Protein AF-A9NK38-F1 (afdb_monomer)

Organism: Picea sitchensis (NCBI:txid3332)

Radius of gyration: 22.87 Å; Cα contacts (8 Å, |Δi|>4): 123; chains: 1; bounding box: 77×60×49 Å

Mean predicted aligned error: 13.92 Å

InterPro domains:
  IPR036638 Helix-loop-helix DNA-binding domain superfamily [SSF47459] (162-203)
  IPR044549 Transcription factor IBH1-like, bHLH domain [cd11444] (150-205)
  IPR044660 Transcription factor IBH1-like [PTHR33124] (7-205)
  IPR059002 IBH1-like, N-terminal domain [PF26576] (9-74)

Solvent-accessible surface area (backbone atoms only — not comparable to full-atom values): 12809 Å² total; per-residue (Å²): 134,63,69,68,57,58,56,48,51,56,50,38,52,54,42,50,57,44,33,52,57,26,52,52,49,52,54,52,52,30,61,74,64,72,46,85,69,52,67,70,57,48,54,51,53,50,50,50,32,50,54,48,33,50,24,73,68,44,82,73,38,66,40,20,49,32,47,51,48,51,58,71,72,42,60,80,84,49,42,66,55,51,31,61,62,65,30,65,66,58,43,50,50,56,54,47,53,51,51,52,52,50,54,52,52,53,61,53,53,76,72,70,79,83,72,96,73,88,73,86,83,85,64,82,78,68,74,79,78,73,80,85,88,53,87,63,52,77,68,53,70,81,77,74,79,93,72,86,92,72,88,79,75,83,77,84,64,90,70,88,82,49,71,70,53,55,54,49,21,74,70,36,50,62,20,80,82,47,38,71,72,55,39,54,53,50,44,54,54,46,52,56,50,48,53,44,50,51,54,52,52,51,50,55,51,52,56,58,56,61,77,75,110

Structure (mmCIF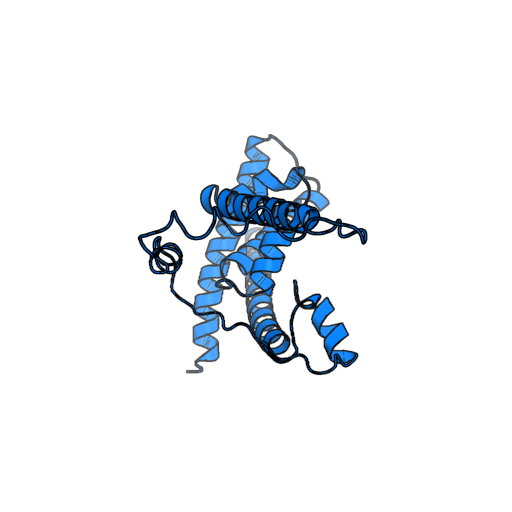, N/CA/C/O backbone):
data_AF-A9NK38-F1
#
_entry.id   AF-A9NK38-F1
#
loop_
_atom_site.group_PDB
_atom_site.id
_atom_site.type_symbol
_atom_site.label_atom_id
_atom_site.label_alt_id
_atom_site.label_comp_id
_atom_site.label_asym_id
_atom_site.label_entity_id
_atom_site.label_seq_id
_atom_site.pdbx_PDB_ins_code
_atom_site.Cartn_x
_atom_site.Cartn_y
_atom_site.Cartn_z
_atom_site.occupancy
_atom_site.B_iso_or_equiv
_atom_site.auth_seq_id
_atom_site.auth_comp_id
_atom_site.auth_asym_id
_atom_site.auth_atom_id
_atom_site.pdbx_PDB_model_num
ATOM 1 N N . MET A 1 1 ? -2.539 -28.942 -10.058 1.00 37.69 1 MET A N 1
ATOM 2 C CA . MET A 1 1 ? -2.594 -27.812 -9.099 1.00 37.69 1 MET A CA 1
ATOM 3 C C . MET A 1 1 ? -1.810 -26.642 -9.677 1.00 37.69 1 MET A C 1
ATOM 5 O O . MET A 1 1 ? -0.614 -26.781 -9.894 1.00 37.69 1 MET A O 1
ATOM 9 N N . ASN A 1 2 ? -2.477 -25.528 -9.994 1.00 36.06 2 ASN A N 1
ATOM 10 C CA . ASN A 1 2 ? -1.842 -24.355 -10.599 1.00 36.06 2 ASN A CA 1
ATOM 11 C C . ASN A 1 2 ? -0.942 -23.640 -9.579 1.00 36.06 2 ASN A C 1
ATOM 13 O O . ASN A 1 2 ? -1.403 -23.166 -8.541 1.00 36.06 2 ASN A O 1
ATOM 17 N N . ILE A 1 3 ? 0.350 -23.520 -9.883 1.00 33.16 3 ILE A N 1
ATOM 18 C CA . ILE A 1 3 ? 1.354 -22.857 -9.029 1.00 33.16 3 ILE A CA 1
ATOM 19 C C . ILE A 1 3 ? 0.978 -21.379 -8.769 1.00 33.16 3 ILE A C 1
ATOM 21 O O . ILE A 1 3 ? 1.273 -20.834 -7.703 1.00 33.16 3 ILE A O 1
ATOM 25 N N . SER A 1 4 ? 0.228 -20.753 -9.685 1.00 46.34 4 SER A N 1
ATOM 26 C CA . SER A 1 4 ? -0.330 -19.403 -9.531 1.00 46.34 4 SER A CA 1
ATOM 27 C C . SER A 1 4 ? -1.385 -19.298 -8.416 1.00 46.34 4 SER A C 1
ATOM 29 O O . SER A 1 4 ? -1.377 -18.322 -7.666 1.00 46.34 4 SER A O 1
ATOM 31 N N . GLU A 1 5 ? -2.241 -20.306 -8.221 1.00 45.62 5 GLU A N 1
ATOM 32 C CA . GLU A 1 5 ? -3.252 -20.309 -7.152 1.00 45.62 5 GLU A CA 1
ATOM 33 C C . GLU A 1 5 ? -2.615 -20.455 -5.766 1.00 45.62 5 GLU A C 1
ATOM 35 O O . GLU A 1 5 ? -2.974 -19.728 -4.836 1.00 45.62 5 GLU A O 1
ATOM 40 N N . CYS A 1 6 ? -1.600 -21.311 -5.624 1.00 39.81 6 CYS A N 1
ATOM 41 C CA . CYS A 1 6 ? -0.916 -21.505 -4.343 1.00 39.81 6 CYS A CA 1
ATOM 42 C C . CYS A 1 6 ? -0.099 -20.270 -3.914 1.00 39.81 6 CYS A C 1
ATOM 44 O O . CYS A 1 6 ? -0.088 -19.906 -2.736 1.00 39.81 6 CYS A O 1
ATOM 46 N N . MET A 1 7 ? 0.544 -19.567 -4.857 1.00 47.94 7 MET A N 1
ATOM 47 C CA . MET A 1 7 ? 1.231 -18.304 -4.549 1.00 47.94 7 MET A CA 1
ATOM 48 C C . MET A 1 7 ? 0.242 -17.193 -4.163 1.00 47.94 7 MET A C 1
ATOM 50 O O . MET A 1 7 ? 0.527 -16.392 -3.268 1.00 47.94 7 MET A O 1
ATOM 54 N N . THR A 1 8 ? -0.952 -17.174 -4.767 1.00 64.75 8 THR A N 1
ATOM 55 C CA . THR A 1 8 ? -1.999 -16.208 -4.396 1.00 64.75 8 THR A CA 1
ATOM 56 C C . THR A 1 8 ? -2.640 -16.498 -3.037 1.00 64.75 8 THR A C 1
ATOM 58 O O . THR A 1 8 ? -2.965 -15.547 -2.325 1.00 64.75 8 THR A O 1
ATOM 61 N N . SER A 1 9 ? -2.782 -17.761 -2.614 1.00 70.25 9 SER A N 1
ATOM 62 C CA . SER A 1 9 ? -3.397 -18.104 -1.320 1.00 70.25 9 SER A CA 1
ATOM 63 C C . SER A 1 9 ? -2.530 -17.670 -0.129 1.00 70.25 9 SER A C 1
ATOM 65 O O . SER A 1 9 ? -3.027 -17.021 0.798 1.00 70.25 9 SER A O 1
ATOM 67 N N . ALA A 1 10 ? -1.218 -17.920 -0.187 1.00 79.50 10 ALA A N 1
ATOM 68 C CA . ALA A 1 10 ? -0.274 -17.485 0.840 1.00 79.50 10 ALA A CA 1
ATOM 69 C C . ALA A 1 10 ? -0.191 -15.951 0.913 1.00 79.50 10 ALA A C 1
ATOM 71 O O . ALA A 1 10 ? -0.269 -15.371 2.002 1.00 79.50 10 ALA A O 1
ATOM 72 N N . PHE A 1 11 ? -0.113 -15.283 -0.245 1.00 83.69 11 PHE A N 1
ATOM 73 C CA . PHE A 1 11 ? -0.114 -13.821 -0.331 1.00 83.69 11 PHE A CA 1
ATOM 74 C C . PHE A 1 11 ? -1.392 -13.219 0.271 1.00 83.69 11 PHE A C 1
ATOM 76 O O . PHE A 1 11 ? -1.315 -12.333 1.126 1.00 83.69 11 PHE A O 1
ATOM 83 N N . ARG A 1 12 ? -2.567 -13.752 -0.093 1.00 87.19 12 ARG A N 1
ATOM 84 C CA . ARG A 1 12 ? -3.866 -13.356 0.476 1.00 87.19 12 ARG A CA 1
ATOM 85 C C . ARG A 1 12 ? -3.916 -13.560 1.986 1.00 87.19 12 ARG A C 1
ATOM 87 O O . ARG A 1 12 ? -4.382 -12.671 2.697 1.00 87.19 12 ARG A O 1
ATOM 94 N N . GLY A 1 13 ? -3.411 -14.681 2.497 1.00 89.88 13 GLY A N 1
ATOM 95 C CA . GLY A 1 13 ? -3.368 -14.954 3.935 1.00 89.88 13 GLY A CA 1
ATOM 96 C C . GLY A 1 13 ? -2.512 -13.939 4.701 1.00 89.88 13 GLY A C 1
ATOM 97 O O . GLY A 1 13 ? -2.936 -13.405 5.731 1.00 89.88 13 GLY A O 1
ATOM 98 N N . ILE A 1 14 ? -1.324 -13.611 4.182 1.00 91.06 14 ILE A N 1
ATOM 99 C CA . ILE A 1 14 ? -0.440 -12.601 4.786 1.00 91.06 14 ILE A CA 1
ATOM 100 C C . ILE A 1 14 ? -1.082 -11.208 4.709 1.00 91.06 14 ILE A C 1
ATOM 102 O O . ILE A 1 14 ? -1.083 -10.483 5.711 1.00 91.06 14 ILE A O 1
ATOM 106 N N . TYR A 1 15 ? -1.655 -10.850 3.555 1.00 92.31 15 TYR A N 1
ATOM 107 C CA . TYR A 1 15 ? -2.359 -9.585 3.358 1.00 92.31 15 TYR A CA 1
ATOM 108 C C . TYR A 1 15 ? -3.519 -9.424 4.344 1.00 92.31 15 TYR A C 1
ATOM 110 O O . TYR A 1 15 ? -3.590 -8.418 5.048 1.00 92.31 15 TYR A O 1
ATOM 118 N N . THR A 1 16 ? -4.368 -10.446 4.470 1.00 93.94 16 THR A N 1
ATOM 119 C CA . THR A 1 16 ? -5.542 -10.445 5.354 1.00 93.94 16 THR A CA 1
ATOM 120 C C . THR A 1 16 ? -5.141 -10.213 6.807 1.00 93.94 16 THR A C 1
ATOM 122 O O . THR A 1 16 ? -5.658 -9.303 7.455 1.00 93.94 16 THR A O 1
ATOM 125 N N . ARG A 1 17 ? -4.152 -10.963 7.319 1.00 94.00 17 ARG A N 1
ATOM 126 C CA . ARG A 1 17 ? -3.657 -10.788 8.697 1.00 94.00 17 ARG A CA 1
ATOM 127 C C . ARG A 1 17 ? -3.130 -9.373 8.943 1.00 94.00 17 ARG A C 1
ATOM 129 O O . ARG A 1 17 ? -3.407 -8.775 9.984 1.00 94.00 17 ARG A O 1
ATOM 136 N N . ARG A 1 18 ? -2.379 -8.820 7.984 1.00 93.81 18 ARG A N 1
ATOM 137 C CA . ARG A 1 18 ? -1.853 -7.447 8.058 1.00 93.81 18 ARG A CA 1
ATOM 138 C C . ARG A 1 18 ? -2.978 -6.411 8.047 1.00 93.81 18 ARG A C 1
ATOM 140 O O . ARG A 1 18 ? -2.970 -5.526 8.904 1.00 93.81 18 ARG A O 1
ATOM 147 N N . LEU A 1 19 ? -3.946 -6.550 7.141 1.00 94.69 19 LEU A N 1
ATOM 148 C CA . LEU A 1 19 ? -5.080 -5.640 7.011 1.00 94.69 19 LEU A CA 1
ATOM 149 C C . LEU A 1 19 ? -5.946 -5.640 8.274 1.00 94.69 19 LEU A C 1
ATOM 151 O O . LEU A 1 19 ? -6.212 -4.573 8.819 1.00 94.69 19 LEU A O 1
ATOM 155 N N . LEU A 1 20 ? -6.309 -6.809 8.805 1.00 94.81 20 LEU A N 1
ATOM 156 C CA . LEU A 1 20 ? -7.080 -6.913 10.050 1.00 94.81 20 LEU A CA 1
ATOM 157 C C . LEU A 1 20 ? -6.348 -6.264 11.232 1.00 94.81 20 LEU A C 1
ATOM 159 O O . LEU A 1 20 ? -6.945 -5.515 12.009 1.00 94.81 20 LEU A O 1
ATOM 163 N N . GLY A 1 21 ? -5.032 -6.476 11.338 1.00 94.50 21 GLY A N 1
ATOM 164 C CA . GLY A 1 21 ? -4.204 -5.799 12.337 1.00 94.50 21 GLY A CA 1
ATOM 165 C C . GLY A 1 21 ? -4.201 -4.273 12.176 1.00 94.50 21 GLY A C 1
ATOM 166 O O . GLY A 1 21 ? -4.242 -3.540 13.168 1.00 94.50 21 GLY A O 1
ATOM 167 N N . ALA A 1 22 ? -4.191 -3.776 10.938 1.00 94.25 22 ALA A N 1
ATOM 168 C CA . ALA A 1 22 ? -4.274 -2.350 10.640 1.00 94.25 22 ALA A CA 1
ATOM 169 C C . ALA A 1 22 ? -5.658 -1.759 10.977 1.00 94.25 22 ALA A C 1
ATOM 171 O O . ALA A 1 22 ? -5.728 -0.710 11.620 1.00 94.25 22 ALA A O 1
ATOM 172 N N . LEU A 1 23 ? -6.745 -2.451 10.625 1.00 93.38 23 LEU A N 1
ATOM 173 C CA . LEU A 1 23 ? -8.121 -2.047 10.936 1.00 93.38 23 LEU A CA 1
ATOM 174 C C . LEU A 1 23 ? -8.371 -2.006 12.450 1.00 93.38 23 LEU A C 1
ATOM 176 O O . LEU A 1 23 ? -8.892 -1.014 12.963 1.00 93.38 23 LEU A O 1
ATOM 180 N N . ARG A 1 24 ? -7.891 -3.008 13.200 1.00 93.06 24 ARG A N 1
ATOM 181 C CA . ARG A 1 24 ? -7.967 -3.017 14.673 1.00 93.06 24 ARG A CA 1
ATOM 182 C C . ARG A 1 24 ? -7.266 -1.804 15.289 1.00 93.06 24 ARG A C 1
ATOM 184 O O . ARG A 1 24 ? -7.763 -1.215 16.248 1.00 93.06 24 ARG A O 1
ATOM 191 N N . ARG A 1 25 ? -6.128 -1.383 14.723 1.00 90.50 25 ARG A N 1
ATOM 192 C CA . ARG A 1 25 ? -5.415 -0.170 15.160 1.00 90.50 25 ARG A CA 1
ATOM 193 C C . ARG A 1 25 ? -6.196 1.105 14.849 1.00 90.50 25 ARG A C 1
ATOM 195 O O . ARG A 1 25 ? -6.161 2.017 15.667 1.00 90.50 25 ARG A O 1
ATOM 202 N N . ILE A 1 26 ? -6.910 1.177 13.723 1.00 88.19 26 ILE A N 1
ATOM 203 C CA . ILE A 1 26 ? -7.796 2.313 13.412 1.00 88.19 26 ILE A CA 1
ATOM 204 C C . ILE A 1 26 ? -8.901 2.428 14.463 1.00 88.19 26 ILE A C 1
ATOM 206 O O . ILE A 1 26 ? -9.076 3.509 15.027 1.00 88.19 26 ILE A O 1
ATOM 210 N N . GLY A 1 27 ? -9.583 1.319 14.767 1.00 84.56 27 GLY A N 1
ATOM 211 C CA . GLY A 1 27 ? -10.620 1.279 15.803 1.00 84.56 27 GLY A CA 1
ATOM 212 C C . GLY A 1 27 ? -10.075 1.668 17.180 1.00 84.56 27 GLY A C 1
ATOM 213 O O . GLY A 1 27 ? -10.618 2.548 17.846 1.00 84.56 27 GLY A O 1
ATOM 214 N N . GLY A 1 28 ? -8.927 1.102 17.567 1.00 84.62 28 GLY A N 1
ATOM 215 C CA . GLY A 1 28 ? -8.254 1.440 18.823 1.00 84.62 28 GLY A CA 1
ATOM 216 C C . GLY A 1 28 ? -7.815 2.908 18.913 1.00 84.62 28 GLY A C 1
ATOM 217 O O . GLY A 1 28 ? -7.946 3.520 19.970 1.00 84.62 28 GLY A O 1
ATOM 218 N N . LEU A 1 29 ? -7.328 3.501 17.816 1.00 79.88 29 LEU A N 1
ATOM 219 C CA . LEU A 1 29 ? -6.969 4.923 17.761 1.00 79.88 29 LEU A CA 1
ATOM 220 C C . LEU A 1 29 ? -8.193 5.831 17.915 1.00 79.88 29 LEU A C 1
ATOM 222 O O . LEU A 1 29 ? -8.095 6.838 18.611 1.00 79.88 29 LEU A O 1
ATOM 226 N N . SER A 1 30 ? -9.322 5.475 17.293 1.00 81.94 30 SER A N 1
ATOM 227 C CA . SER A 1 30 ? -10.587 6.208 17.449 1.00 81.94 30 SER A CA 1
ATOM 228 C C . SER A 1 30 ? -11.048 6.199 18.903 1.00 81.94 30 SER A C 1
ATOM 230 O O . SER A 1 30 ? -11.297 7.255 19.478 1.00 81.94 30 SER A O 1
ATOM 232 N N . ARG A 1 31 ? -11.059 5.009 19.524 1.00 81.50 31 ARG A N 1
ATOM 233 C CA . ARG A 1 31 ? -11.491 4.821 20.914 1.00 81.50 31 ARG A CA 1
ATOM 234 C C . ARG A 1 31 ? -10.601 5.583 21.899 1.00 81.50 31 ARG A C 1
ATOM 236 O O . ARG A 1 31 ? -11.114 6.287 22.758 1.00 81.50 31 ARG A O 1
ATOM 243 N N . ARG A 1 32 ? -9.271 5.511 21.747 1.00 80.25 32 ARG A N 1
ATOM 244 C CA . ARG A 1 32 ? -8.323 6.235 22.622 1.00 80.25 32 ARG A CA 1
ATOM 245 C C . ARG A 1 32 ? -8.464 7.747 22.543 1.00 80.25 32 ARG A C 1
ATOM 247 O O . ARG A 1 32 ? -8.298 8.418 23.550 1.00 80.25 32 ARG A O 1
ATOM 254 N N . LYS A 1 33 ? -8.723 8.283 21.351 1.00 81.00 33 LYS A N 1
ATOM 255 C CA . LYS A 1 33 ? -8.881 9.727 21.165 1.00 81.00 33 LYS A CA 1
ATOM 256 C C . LYS A 1 33 ? -10.273 10.236 21.537 1.00 81.00 33 LYS A C 1
ATOM 258 O O . LYS A 1 33 ? -10.486 11.435 21.410 1.00 81.00 33 LYS A O 1
ATOM 263 N N . LYS A 1 34 ? -11.206 9.346 21.920 1.00 80.00 34 LYS A N 1
ATOM 264 C CA . LYS A 1 34 ? -12.650 9.636 21.968 1.00 80.00 34 LYS A CA 1
ATOM 265 C C . LYS A 1 34 ? -13.093 10.418 20.716 1.00 80.00 34 LYS A C 1
ATOM 267 O O . LYS A 1 34 ? -13.901 11.330 20.788 1.00 80.00 34 LYS A O 1
ATOM 272 N N . GLU A 1 35 ? -12.485 10.094 19.568 1.00 79.62 35 GLU A N 1
ATOM 273 C CA . GLU A 1 35 ? -12.726 10.793 18.307 1.00 79.62 35 GLU A CA 1
ATOM 274 C C . GLU A 1 35 ? -13.810 10.026 17.564 1.00 79.62 35 GLU A C 1
ATOM 276 O O . GLU A 1 35 ? -13.584 8.889 17.125 1.00 79.62 35 GLU A O 1
ATOM 281 N N . GLU A 1 36 ? -14.964 10.661 17.385 1.00 77.88 36 GLU A N 1
ATOM 282 C CA . GLU A 1 36 ? -15.927 10.208 16.400 1.00 77.88 36 GLU A CA 1
ATOM 283 C C . GLU A 1 36 ? -15.415 10.570 15.003 1.00 77.88 36 GLU A C 1
ATOM 285 O O . GLU A 1 36 ? -15.134 11.723 14.666 1.00 77.88 36 GLU A O 1
ATOM 290 N N . LEU A 1 37 ? -15.206 9.547 14.179 1.00 78.81 37 LEU A N 1
ATOM 291 C CA . LEU A 1 37 ? -14.710 9.752 12.827 1.00 78.81 37 LEU A CA 1
ATOM 292 C C . LEU A 1 37 ? -15.877 10.016 11.891 1.00 78.81 37 LEU A C 1
ATOM 294 O O . LEU A 1 37 ? -16.730 9.142 11.731 1.00 78.81 37 LEU A O 1
ATOM 298 N N . THR A 1 38 ? -15.825 11.144 11.185 1.00 88.94 38 THR A N 1
ATOM 299 C CA . THR A 1 38 ? -16.658 11.368 10.001 1.00 88.94 38 THR A CA 1
ATOM 300 C C . THR A 1 38 ? -16.424 10.257 8.976 1.00 88.94 38 THR A C 1
ATOM 302 O O . THR A 1 38 ? -15.321 9.697 8.889 1.00 88.94 38 THR A O 1
ATOM 305 N N . LEU A 1 39 ? -17.441 9.944 8.171 1.00 90.44 39 LEU A N 1
ATOM 306 C CA . LEU A 1 39 ? -17.373 8.886 7.158 1.00 90.44 39 LEU A CA 1
ATOM 307 C C . LEU A 1 39 ? -16.143 9.042 6.245 1.00 90.44 39 LEU A C 1
ATOM 309 O O . LEU A 1 39 ? -15.369 8.100 6.069 1.00 90.44 39 LEU A O 1
ATOM 313 N N . VAL A 1 40 ? -15.878 10.268 5.783 1.00 90.06 40 VAL A N 1
ATOM 314 C CA . VAL A 1 40 ? -14.711 10.617 4.954 1.00 90.06 40 VAL A CA 1
ATOM 315 C C . VAL A 1 40 ? -13.387 10.256 5.643 1.00 90.06 40 VAL A C 1
ATOM 317 O O . VAL A 1 40 ? -12.499 9.657 5.029 1.00 90.06 40 VAL A O 1
ATOM 320 N N . LYS A 1 41 ? -13.239 10.565 6.941 1.00 88.38 41 LYS A N 1
ATOM 321 C CA . LYS A 1 41 ? -12.044 10.189 7.713 1.00 88.38 41 LYS A CA 1
ATOM 322 C C . LYS A 1 41 ? -11.929 8.669 7.843 1.00 88.38 41 LYS A C 1
ATOM 324 O O . LYS A 1 41 ? -10.823 8.146 7.689 1.00 88.38 41 LYS A O 1
ATOM 329 N N . ARG A 1 42 ? -13.033 7.956 8.106 1.00 90.25 42 ARG A N 1
ATOM 330 C CA . ARG A 1 42 ? -13.046 6.482 8.211 1.00 90.25 42 ARG A CA 1
ATOM 331 C C . ARG A 1 42 ? -12.579 5.841 6.906 1.00 90.25 42 ARG A C 1
ATOM 333 O O . ARG A 1 42 ? -11.597 5.102 6.922 1.00 90.25 42 ARG A O 1
ATOM 340 N N . MET A 1 43 ? -13.198 6.204 5.783 1.00 91.12 43 MET A N 1
ATOM 341 C CA . MET A 1 43 ? -12.852 5.697 4.449 1.00 91.12 43 MET A CA 1
ATOM 342 C C . MET A 1 43 ? -11.383 5.958 4.108 1.00 91.12 43 MET A C 1
ATOM 344 O O . MET A 1 43 ? -10.671 5.061 3.656 1.00 91.12 43 MET A O 1
ATOM 348 N N . ARG A 1 44 ? -10.883 7.165 4.402 1.00 91.62 44 ARG A N 1
ATOM 349 C CA . ARG A 1 44 ? -9.475 7.514 4.180 1.00 91.62 44 ARG A CA 1
ATOM 350 C C . ARG A 1 44 ? -8.523 6.653 5.009 1.00 91.62 44 ARG A C 1
ATOM 352 O O . ARG A 1 44 ? -7.526 6.175 4.472 1.00 91.62 44 ARG A O 1
ATOM 359 N N . ARG A 1 45 ? -8.818 6.420 6.294 1.00 91.94 45 ARG A N 1
ATOM 360 C CA . ARG A 1 45 ? -8.000 5.544 7.154 1.00 91.94 45 ARG A CA 1
ATOM 361 C C . ARG A 1 45 ? -8.019 4.095 6.659 1.00 91.94 45 ARG A C 1
ATOM 363 O O . ARG A 1 45 ? -6.960 3.474 6.625 1.00 91.94 45 ARG A O 1
ATOM 370 N N . ILE A 1 46 ? -9.178 3.589 6.234 1.00 93.44 46 ILE A N 1
ATOM 371 C CA . ILE A 1 46 ? -9.325 2.243 5.655 1.00 93.44 46 ILE A CA 1
ATOM 372 C C . ILE A 1 46 ? -8.487 2.117 4.378 1.00 93.44 46 ILE A C 1
ATOM 374 O O . ILE A 1 46 ? -7.693 1.185 4.267 1.00 93.44 46 ILE A O 1
ATOM 378 N N . LYS A 1 47 ? -8.570 3.093 3.465 1.00 94.31 47 LYS A N 1
ATOM 379 C CA . LYS A 1 47 ? -7.754 3.129 2.241 1.00 94.31 47 LYS A CA 1
ATOM 380 C C . LYS A 1 47 ? -6.255 3.103 2.549 1.00 94.31 47 LYS A C 1
ATOM 382 O O . LYS A 1 47 ? -5.529 2.300 1.972 1.00 94.31 47 LYS A O 1
ATOM 387 N N . ILE A 1 48 ? -5.799 3.928 3.498 1.00 94.00 48 ILE A N 1
ATOM 388 C CA . ILE A 1 48 ? -4.396 3.931 3.947 1.00 94.00 48 ILE A CA 1
ATOM 389 C C . ILE A 1 48 ? -4.009 2.557 4.501 1.00 94.00 48 ILE A C 1
ATOM 391 O O . ILE A 1 48 ? -2.946 2.047 4.164 1.00 94.00 48 ILE A O 1
ATOM 395 N N . ALA A 1 49 ? -4.846 1.946 5.343 1.00 94.69 49 ALA A N 1
ATOM 396 C CA . ALA A 1 49 ? -4.573 0.622 5.894 1.00 94.69 49 ALA A CA 1
ATOM 397 C C . ALA A 1 49 ? -4.465 -0.455 4.813 1.00 94.69 49 ALA A C 1
ATOM 399 O O . ALA A 1 49 ? -3.554 -1.280 4.892 1.00 94.69 49 ALA A O 1
ATOM 400 N N . ALA A 1 50 ? -5.337 -0.422 3.807 1.00 95.62 50 ALA A N 1
ATOM 401 C CA . ALA A 1 50 ? -5.319 -1.352 2.687 1.00 95.62 50 ALA A CA 1
ATOM 402 C C . ALA A 1 50 ? -4.054 -1.192 1.831 1.00 95.62 50 ALA A C 1
ATOM 404 O O . ALA A 1 50 ? -3.291 -2.153 1.708 1.00 95.62 50 ALA A O 1
ATOM 405 N N . GLU A 1 51 ? -3.777 0.018 1.327 1.00 94.00 51 GLU A N 1
ATOM 406 C CA . GLU A 1 51 ? -2.610 0.282 0.469 1.00 94.00 51 GLU A CA 1
ATOM 407 C C . GLU A 1 51 ? -1.288 0.068 1.231 1.00 94.00 51 GLU A C 1
ATOM 409 O O . GLU A 1 51 ? -0.350 -0.524 0.700 1.00 94.00 51 GLU A O 1
ATOM 414 N N . LEU A 1 52 ? -1.195 0.487 2.500 1.00 94.19 52 LEU A N 1
ATOM 415 C CA . LEU A 1 52 ? 0.021 0.311 3.301 1.00 94.19 52 LEU A CA 1
ATOM 416 C C . LEU A 1 52 ? 0.258 -1.157 3.671 1.00 94.19 52 LEU A C 1
ATOM 418 O O . LEU A 1 52 ? 1.402 -1.606 3.660 1.00 94.19 52 LEU A O 1
ATOM 422 N N . SER A 1 53 ? -0.794 -1.921 3.985 1.00 94.75 53 SER A N 1
ATOM 423 C CA . SER A 1 53 ? -0.656 -3.362 4.239 1.00 94.75 53 SER A CA 1
ATOM 424 C C . SER A 1 53 ? -0.162 -4.089 2.993 1.00 94.75 53 SER A C 1
ATOM 426 O O . SER A 1 53 ? 0.725 -4.932 3.114 1.00 94.75 53 SER A O 1
ATOM 428 N N . LEU A 1 54 ? -0.664 -3.702 1.814 1.00 93.06 54 LEU A N 1
ATOM 429 C CA . LEU A 1 54 ? -0.248 -4.248 0.523 1.00 93.06 54 LEU A CA 1
ATOM 430 C C . LEU A 1 54 ? 1.220 -3.909 0.222 1.00 93.06 54 LEU A C 1
ATOM 432 O O . LEU A 1 54 ? 2.039 -4.777 -0.074 1.00 93.06 54 LEU A O 1
ATOM 436 N N . ALA A 1 55 ? 1.593 -2.646 0.408 1.00 92.38 55 ALA A N 1
ATOM 437 C CA . ALA A 1 55 ? 2.959 -2.188 0.209 1.00 92.38 55 ALA A CA 1
ATOM 438 C C . ALA A 1 55 ? 3.958 -2.886 1.151 1.00 92.38 55 ALA A C 1
ATOM 440 O O . ALA A 1 55 ? 5.068 -3.227 0.752 1.00 92.38 55 ALA A O 1
ATOM 441 N N . LEU A 1 56 ? 3.574 -3.157 2.402 1.00 90.12 56 LEU A N 1
ATOM 442 C CA . LEU A 1 56 ? 4.453 -3.800 3.385 1.00 90.12 56 LEU A CA 1
ATOM 443 C C . LEU A 1 56 ? 4.685 -5.298 3.153 1.00 90.12 56 LEU A C 1
ATOM 445 O O . LEU A 1 56 ? 5.596 -5.848 3.784 1.00 90.12 56 LEU A O 1
ATOM 449 N N . ILE A 1 57 ? 3.853 -5.952 2.339 1.00 89.56 57 ILE A N 1
ATOM 450 C CA . ILE A 1 57 ? 4.010 -7.366 1.954 1.00 89.56 57 ILE A CA 1
ATOM 451 C C . ILE A 1 57 ? 4.670 -7.525 0.586 1.00 89.56 57 ILE A C 1
ATOM 453 O O . ILE A 1 57 ? 5.172 -8.595 0.274 1.00 89.56 57 ILE A O 1
ATOM 457 N N . SER A 1 58 ? 4.735 -6.449 -0.195 1.00 83.19 58 SER A N 1
ATOM 458 C CA . SER A 1 58 ? 5.311 -6.418 -1.542 1.00 83.19 58 SER A CA 1
ATOM 459 C C . SER A 1 58 ? 6.842 -6.582 -1.599 1.00 83.19 58 SER A C 1
ATOM 461 O O . SER A 1 58 ? 7.456 -6.231 -2.598 1.00 83.19 58 SER A O 1
ATOM 463 N N . ASN A 1 59 ? 7.483 -7.045 -0.519 1.00 78.75 59 ASN A N 1
ATOM 464 C CA . ASN A 1 59 ? 8.913 -7.379 -0.435 1.00 78.75 59 ASN A CA 1
ATOM 465 C C . ASN A 1 59 ? 9.895 -6.338 -1.007 1.00 78.75 59 ASN A C 1
ATOM 467 O O . ASN A 1 59 ? 10.991 -6.679 -1.437 1.00 78.75 59 ASN A O 1
ATOM 471 N N . GLY A 1 60 ? 9.542 -5.050 -0.962 1.00 78.38 60 GLY A N 1
ATOM 472 C CA . GLY A 1 60 ? 10.409 -3.997 -1.483 1.00 78.38 60 GLY A CA 1
ATOM 473 C C . GLY A 1 60 ? 10.375 -3.873 -3.006 1.00 78.38 60 GLY A C 1
ATOM 474 O O . GLY A 1 60 ? 11.373 -3.481 -3.597 1.00 78.38 60 GLY A O 1
ATOM 475 N N . THR A 1 61 ? 9.244 -4.152 -3.644 1.00 85.88 61 THR A N 1
ATOM 476 C CA . THR A 1 61 ? 8.940 -3.640 -4.991 1.00 85.88 61 THR A CA 1
ATOM 477 C C . THR A 1 61 ? 9.069 -2.115 -5.038 1.00 85.88 61 THR A C 1
ATOM 479 O O . THR A 1 61 ? 8.943 -1.412 -4.021 1.00 85.88 61 THR A O 1
ATOM 482 N N . ALA A 1 62 ? 9.351 -1.575 -6.219 1.00 87.62 62 ALA A N 1
ATOM 483 C CA . ALA A 1 62 ? 9.386 -0.136 -6.424 1.00 87.62 62 ALA A CA 1
ATOM 484 C C . ALA A 1 62 ? 8.016 0.504 -6.152 1.00 87.62 62 ALA A C 1
ATOM 486 O O . ALA A 1 62 ? 7.970 1.513 -5.438 1.00 87.62 62 ALA A O 1
ATOM 487 N N . TRP A 1 63 ? 6.914 -0.128 -6.577 1.00 89.88 63 TRP A N 1
ATOM 488 C CA . TRP A 1 63 ? 5.569 0.374 -6.272 1.00 89.88 63 TRP A CA 1
ATOM 489 C C . TRP A 1 63 ? 5.234 0.319 -4.776 1.00 89.88 63 TRP A C 1
ATOM 491 O O . TRP A 1 63 ? 4.662 1.265 -4.224 1.00 89.88 63 TRP A O 1
ATOM 501 N N . GLY A 1 64 ? 5.673 -0.722 -4.064 1.00 90.00 64 GLY A N 1
ATOM 502 C CA . GLY A 1 64 ? 5.514 -0.820 -2.614 1.00 90.00 64 GLY A CA 1
ATOM 503 C C . GLY A 1 64 ? 6.271 0.276 -1.864 1.00 90.00 64 GLY A C 1
ATOM 504 O O . GLY A 1 64 ? 5.725 0.939 -0.974 1.00 90.00 64 GLY A O 1
ATOM 505 N N . ARG A 1 65 ? 7.526 0.539 -2.251 1.00 89.06 65 ARG A N 1
ATOM 506 C CA . ARG A 1 65 ? 8.311 1.657 -1.698 1.00 89.06 65 ARG A CA 1
ATOM 507 C C . ARG A 1 65 ? 7.666 3.009 -1.992 1.00 89.06 65 ARG A C 1
ATOM 509 O O . ARG A 1 65 ? 7.675 3.874 -1.112 1.00 89.06 65 ARG A O 1
ATOM 516 N N . ALA A 1 66 ? 7.103 3.194 -3.185 1.00 90.19 66 ALA A N 1
ATOM 517 C CA . ALA A 1 66 ? 6.415 4.423 -3.561 1.00 90.19 66 ALA A CA 1
ATOM 518 C C . ALA A 1 66 ? 5.186 4.674 -2.674 1.00 90.19 66 ALA A C 1
ATOM 520 O O . ALA A 1 66 ? 5.036 5.771 -2.137 1.00 90.19 66 ALA A O 1
ATOM 521 N N . LEU A 1 67 ? 4.370 3.648 -2.408 1.00 90.75 67 LEU A N 1
ATOM 522 C CA . LEU A 1 67 ? 3.233 3.741 -1.484 1.00 90.75 67 LEU A CA 1
ATOM 523 C C . LEU A 1 67 ? 3.667 4.034 -0.038 1.00 90.75 67 LEU A C 1
ATOM 525 O O . LEU A 1 67 ? 3.121 4.933 0.605 1.00 90.75 67 LEU A O 1
ATOM 529 N N . ILE A 1 68 ? 4.688 3.339 0.477 1.00 89.88 68 ILE A N 1
ATOM 530 C CA . ILE A 1 68 ? 5.241 3.618 1.816 1.00 89.88 68 ILE A CA 1
ATOM 531 C C . ILE A 1 68 ? 5.742 5.065 1.892 1.00 89.88 68 ILE A C 1
ATOM 533 O O . ILE A 1 68 ? 5.484 5.776 2.868 1.00 89.88 68 ILE A O 1
ATOM 537 N N . THR A 1 69 ? 6.428 5.531 0.851 1.00 86.50 69 THR A N 1
ATOM 538 C CA . THR A 1 69 ? 6.944 6.898 0.761 1.00 86.50 69 THR A CA 1
ATOM 539 C 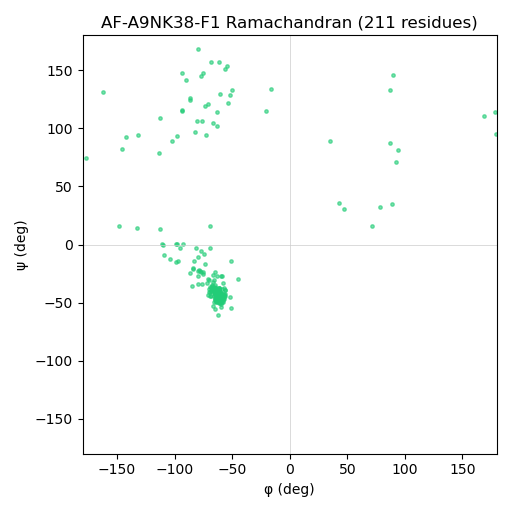C . THR A 1 69 ? 5.807 7.908 0.743 1.00 86.50 69 THR A C 1
ATOM 541 O O . THR A 1 69 ? 5.848 8.819 1.569 1.00 86.50 69 THR A O 1
ATOM 544 N N . LYS A 1 70 ? 4.786 7.702 -0.101 1.00 87.50 70 LYS A N 1
ATOM 545 C CA . LYS A 1 70 ? 3.570 8.522 -0.221 1.00 87.50 70 LYS A CA 1
ATOM 546 C C . LYS A 1 70 ? 2.925 8.734 1.141 1.00 87.50 70 LYS A C 1
ATOM 548 O O . LYS A 1 70 ? 2.772 9.874 1.569 1.00 87.50 70 LYS A O 1
ATOM 553 N N . TYR A 1 71 ? 2.635 7.657 1.869 1.00 88.19 71 TYR A N 1
ATOM 554 C CA . TYR A 1 71 ? 1.936 7.742 3.154 1.00 88.19 71 TYR A CA 1
ATOM 555 C C . TYR A 1 71 ? 2.796 8.229 4.317 1.00 88.19 71 TYR A C 1
ATOM 557 O O . TYR A 1 71 ? 2.271 8.800 5.269 1.00 88.19 71 TYR A O 1
ATOM 565 N N . THR A 1 72 ? 4.115 8.050 4.254 1.00 83.88 72 THR A N 1
ATOM 566 C CA . THR A 1 72 ? 5.024 8.614 5.264 1.00 83.88 72 THR A CA 1
ATOM 567 C C . THR A 1 72 ? 5.318 10.097 5.040 1.00 83.88 72 THR A C 1
ATOM 569 O O . THR A 1 72 ? 5.620 10.791 6.008 1.00 83.88 72 THR A O 1
ATOM 572 N N . SER A 1 73 ? 5.239 10.599 3.798 1.00 70.88 73 SER A N 1
ATOM 573 C CA . SER A 1 73 ? 5.322 12.039 3.496 1.00 70.88 73 SER A CA 1
ATOM 574 C C . SER A 1 73 ? 3.989 12.768 3.634 1.00 70.88 73 SER A C 1
ATOM 576 O O . SER A 1 73 ? 3.989 13.988 3.769 1.00 70.88 73 SER A O 1
ATOM 578 N N . GLN A 1 74 ? 2.862 12.056 3.587 1.00 65.81 74 GLN A N 1
ATOM 579 C CA . GLN A 1 74 ? 1.541 12.673 3.675 1.00 65.81 74 GLN A CA 1
ATOM 580 C C . GLN A 1 74 ? 1.269 13.266 5.070 1.00 65.81 74 GLN A C 1
ATOM 582 O O . GLN A 1 74 ? 1.895 12.886 6.059 1.00 65.81 74 GLN A O 1
ATOM 587 N N . GLN A 1 75 ? 0.342 14.233 5.106 1.00 61.53 75 GLN A N 1
ATOM 588 C CA . GLN A 1 75 ? -0.116 15.054 6.240 1.00 61.53 75 GLN A CA 1
ATOM 589 C C . GLN A 1 75 ? 0.253 14.541 7.648 1.00 61.53 75 GLN A C 1
ATOM 591 O O . GLN A 1 75 ? -0.047 13.404 8.014 1.00 61.53 75 GLN A O 1
ATOM 596 N N . LYS A 1 76 ? 0.753 15.444 8.515 1.00 68.31 76 LYS A N 1
ATOM 597 C CA . LYS A 1 76 ? 1.044 15.186 9.950 1.00 68.31 76 LYS A CA 1
ATOM 598 C C . LYS A 1 76 ? -0.078 14.414 10.675 1.00 68.31 76 LYS A C 1
ATOM 600 O O . LYS A 1 76 ? 0.200 13.652 11.598 1.00 68.31 76 LYS A O 1
ATOM 605 N N . ARG A 1 77 ? -1.323 14.588 10.221 1.00 71.50 77 ARG A N 1
ATOM 606 C CA . ARG A 1 77 ? -2.566 14.021 10.761 1.00 71.50 77 ARG A CA 1
ATOM 607 C C . ARG A 1 77 ? -2.611 12.487 10.731 1.00 71.50 77 ARG A C 1
ATOM 609 O O . ARG A 1 77 ? -3.073 11.883 11.696 1.00 71.50 77 ARG A O 1
ATOM 616 N N . ASP A 1 78 ? -2.076 11.849 9.687 1.00 82.56 78 ASP A N 1
ATOM 617 C CA . ASP A 1 78 ? -2.101 10.380 9.554 1.00 82.56 78 ASP A CA 1
ATOM 618 C C . ASP A 1 78 ? -0.823 9.717 10.067 1.00 82.56 78 ASP A C 1
ATOM 620 O O . ASP A 1 78 ? -0.725 8.492 10.104 1.00 82.56 78 ASP A O 1
ATOM 624 N N . ARG A 1 79 ? 0.161 10.508 10.510 1.00 85.88 79 ARG A N 1
ATOM 625 C CA . ARG A 1 79 ? 1.467 10.005 10.942 1.00 85.88 79 ARG A CA 1
ATOM 626 C C . ARG A 1 79 ? 1.342 8.961 12.046 1.00 85.88 79 ARG A C 1
ATOM 628 O O . ARG A 1 79 ? 2.002 7.929 11.985 1.00 85.88 79 ARG A O 1
ATOM 635 N N . CYS A 1 80 ? 0.491 9.206 13.044 1.00 86.75 80 CYS A N 1
ATOM 636 C CA . CYS A 1 80 ? 0.269 8.255 14.135 1.00 86.75 80 CYS A CA 1
ATOM 637 C C . CYS A 1 80 ? -0.361 6.949 13.638 1.00 86.75 80 CYS A C 1
ATOM 639 O O . CYS A 1 80 ? 0.025 5.880 14.106 1.00 86.75 80 CYS A O 1
ATOM 641 N N . LEU A 1 81 ? -1.273 7.027 12.664 1.00 89.31 81 LEU A N 1
ATOM 642 C CA . LEU A 1 81 ? -1.883 5.854 12.046 1.00 89.31 81 LEU A CA 1
ATOM 643 C C . LEU A 1 81 ? -0.848 5.054 11.250 1.00 89.31 81 LEU A C 1
ATOM 645 O O . LEU A 1 81 ? -0.668 3.867 11.501 1.00 89.31 81 LEU A O 1
ATOM 649 N N . VAL A 1 82 ? -0.129 5.713 10.340 1.00 91.00 82 VAL A N 1
ATOM 650 C CA . VAL A 1 82 ? 0.898 5.095 9.489 1.00 91.00 82 VAL A CA 1
ATOM 651 C C . VAL A 1 82 ? 2.000 4.468 10.344 1.00 91.00 82 VAL A C 1
ATOM 653 O O . VAL A 1 82 ? 2.363 3.311 10.137 1.00 91.00 82 VAL A O 1
ATOM 656 N N . LYS A 1 83 ? 2.478 5.183 11.370 1.00 91.31 83 LYS A N 1
ATOM 657 C CA . LYS A 1 83 ? 3.444 4.669 12.353 1.00 91.31 83 LYS A CA 1
ATOM 658 C C . LYS A 1 83 ? 2.889 3.478 13.130 1.00 91.31 83 LYS A C 1
ATOM 660 O O . LYS A 1 83 ? 3.621 2.523 13.376 1.00 91.31 83 LYS A O 1
ATOM 665 N N . GLY A 1 84 ? 1.613 3.530 13.506 1.00 90.12 84 GLY A N 1
ATOM 666 C CA . GLY A 1 84 ? 0.916 2.434 14.167 1.00 90.12 84 GLY A CA 1
ATOM 667 C C . GLY A 1 84 ? 0.881 1.186 13.294 1.00 90.12 84 GLY A C 1
ATOM 668 O O . GLY A 1 84 ? 1.281 0.129 13.760 1.00 90.12 84 GLY A O 1
ATOM 669 N N . ILE A 1 85 ? 0.460 1.309 12.031 1.00 91.19 85 ILE A N 1
ATOM 670 C CA . ILE A 1 85 ? 0.333 0.200 11.071 1.00 91.19 85 ILE A CA 1
ATOM 671 C C . ILE A 1 85 ? 1.700 -0.400 10.715 1.00 91.19 85 ILE A C 1
ATOM 673 O O . ILE A 1 85 ? 1.886 -1.613 10.804 1.00 91.19 85 ILE A O 1
ATOM 677 N N . MET A 1 86 ? 2.667 0.441 10.352 1.00 89.50 86 MET A N 1
ATOM 678 C CA . MET A 1 86 ? 3.986 0.002 9.888 1.00 89.50 86 MET A CA 1
ATOM 679 C C . MET A 1 86 ? 4.928 -0.427 11.025 1.00 89.50 86 MET A C 1
ATOM 681 O O . MET A 1 86 ? 5.873 -1.183 10.799 1.00 89.50 86 MET A O 1
ATOM 685 N N . GLY A 1 87 ? 4.669 0.040 12.247 1.00 89.81 87 GLY A N 1
ATOM 686 C CA . GLY A 1 87 ? 5.528 -0.157 13.409 1.00 89.81 87 GLY A CA 1
ATOM 687 C C . GLY A 1 87 ? 6.581 0.946 13.562 1.00 89.81 87 GLY A C 1
ATOM 688 O O . GLY A 1 87 ? 7.122 1.477 12.589 1.00 89.81 87 GLY A O 1
ATOM 689 N N . LYS A 1 88 ? 6.902 1.277 14.822 1.00 88.12 88 LYS A N 1
ATOM 690 C CA . LYS A 1 88 ? 7.785 2.398 15.199 1.00 88.12 88 LYS A CA 1
ATOM 691 C C . LYS A 1 88 ? 9.175 2.304 14.560 1.00 88.12 88 LYS A C 1
ATOM 693 O O . LYS A 1 88 ? 9.664 3.312 14.064 1.00 88.12 88 LYS A O 1
ATOM 698 N N . LYS A 1 89 ? 9.777 1.107 14.537 1.00 88.69 89 LYS A N 1
ATOM 699 C CA . LYS A 1 89 ? 11.112 0.870 13.964 1.00 88.69 89 LYS A CA 1
ATOM 700 C C . LYS A 1 89 ? 11.149 1.182 12.464 1.00 88.69 89 LYS A C 1
ATOM 702 O O . LYS A 1 89 ? 11.814 2.132 12.071 1.00 88.69 89 LYS A O 1
ATOM 707 N N . ARG A 1 90 ? 10.339 0.475 11.662 1.00 86.38 90 ARG A N 1
ATOM 708 C CA . ARG A 1 90 ? 10.244 0.687 10.205 1.00 86.38 90 ARG A CA 1
ATOM 709 C C . ARG A 1 90 ? 9.883 2.130 9.852 1.00 86.38 90 ARG A C 1
ATOM 711 O O . ARG A 1 90 ? 10.447 2.690 8.921 1.00 86.38 90 ARG A O 1
ATOM 718 N N . PHE A 1 91 ? 8.983 2.755 10.615 1.00 88.81 91 PHE A N 1
ATOM 719 C CA . PHE A 1 91 ? 8.654 4.171 10.440 1.00 88.81 91 PHE A CA 1
ATOM 720 C C . PHE A 1 91 ? 9.860 5.091 10.631 1.00 88.81 91 PHE A C 1
ATOM 722 O O . PHE A 1 91 ? 10.128 5.935 9.779 1.00 88.81 91 PHE A O 1
ATOM 729 N N . ASN A 1 92 ? 10.602 4.912 11.721 1.00 87.50 92 ASN A N 1
ATOM 730 C CA . ASN A 1 92 ? 11.794 5.706 11.988 1.00 87.50 92 ASN A CA 1
ATOM 731 C C . ASN A 1 92 ? 12.891 5.458 10.942 1.00 87.50 92 ASN A C 1
ATOM 733 O O . ASN A 1 92 ? 13.557 6.409 10.549 1.00 87.50 92 ASN A O 1
ATOM 737 N N . ASP A 1 93 ? 13.046 4.221 10.461 1.00 85.25 93 ASP A N 1
ATOM 738 C CA . ASP A 1 93 ? 14.005 3.878 9.406 1.00 85.25 93 ASP A CA 1
ATOM 739 C C . ASP A 1 93 ? 13.689 4.609 8.093 1.00 85.25 93 ASP A C 1
ATOM 741 O O . ASP A 1 93 ? 14.561 5.278 7.544 1.00 85.25 93 ASP A O 1
ATOM 745 N N . VAL A 1 94 ? 12.431 4.581 7.637 1.00 84.62 94 VAL A N 1
ATOM 746 C CA . VAL A 1 94 ? 12.000 5.303 6.423 1.00 84.62 94 VAL A CA 1
ATOM 747 C C . VAL A 1 94 ? 12.198 6.816 6.570 1.00 84.62 94 VAL A C 1
ATOM 749 O O . VAL A 1 94 ? 12.659 7.482 5.643 1.00 84.62 94 VAL A O 1
ATOM 752 N N . MET A 1 95 ? 11.879 7.375 7.740 1.00 82.44 95 MET A N 1
ATOM 753 C CA . MET A 1 95 ? 12.082 8.803 8.005 1.00 82.44 95 MET A CA 1
ATOM 754 C C . MET A 1 95 ? 13.565 9.186 8.065 1.00 82.44 95 MET A C 1
ATOM 756 O O . MET A 1 95 ? 13.921 10.272 7.610 1.00 82.44 95 MET A O 1
ATOM 760 N N . ARG A 1 96 ? 14.427 8.307 8.594 1.00 83.00 96 ARG A N 1
ATOM 761 C CA . ARG A 1 96 ? 15.882 8.495 8.601 1.00 83.00 96 ARG A CA 1
ATOM 762 C C . ARG A 1 96 ? 16.429 8.502 7.176 1.00 83.00 96 ARG A C 1
ATOM 764 O O . ARG A 1 96 ? 17.050 9.481 6.796 1.00 83.00 96 ARG A O 1
ATOM 771 N N . MET A 1 97 ? 16.070 7.512 6.355 1.00 75.31 97 MET A N 1
ATOM 772 C CA . MET A 1 97 ? 16.486 7.459 4.945 1.00 75.31 97 MET A CA 1
ATOM 773 C C . MET A 1 97 ? 16.091 8.721 4.166 1.00 75.31 97 MET A C 1
ATOM 775 O O . MET A 1 97 ? 16.869 9.222 3.362 1.00 75.31 97 MET A O 1
ATOM 779 N N . LYS A 1 98 ? 14.897 9.274 4.423 1.00 72.88 98 LYS A N 1
ATOM 780 C CA . LYS A 1 98 ? 14.464 10.547 3.823 1.00 72.88 98 LYS A CA 1
ATOM 781 C C . LYS A 1 98 ? 15.315 11.731 4.273 1.00 72.88 98 LYS A C 1
ATOM 783 O O . LYS A 1 98 ? 15.657 12.576 3.450 1.00 72.88 98 LYS A O 1
ATOM 788 N N . ARG A 1 99 ? 15.638 11.802 5.566 1.00 76.12 99 ARG A N 1
ATOM 789 C CA . ARG A 1 99 ? 16.513 12.842 6.115 1.00 76.12 99 ARG A CA 1
ATOM 790 C C . ARG A 1 99 ? 17.899 12.754 5.484 1.00 76.12 99 ARG A C 1
ATOM 792 O O . ARG A 1 99 ? 18.399 13.773 5.025 1.00 76.12 99 ARG A O 1
ATOM 799 N N . ASP A 1 100 ? 18.461 11.555 5.398 1.00 75.81 100 ASP A N 1
ATOM 800 C CA . ASP A 1 100 ? 19.781 11.320 4.813 1.00 75.81 100 ASP A CA 1
ATOM 801 C C . ASP A 1 100 ? 19.788 11.675 3.318 1.00 75.81 100 ASP A C 1
ATOM 803 O O . ASP A 1 100 ? 20.704 12.341 2.848 1.00 75.81 100 ASP A O 1
ATOM 807 N N . ALA A 1 101 ? 18.727 11.333 2.576 1.00 71.62 101 ALA A N 1
ATOM 808 C CA . ALA A 1 101 ? 18.568 11.721 1.174 1.00 71.62 101 ALA A CA 1
ATOM 809 C C . ALA A 1 101 ? 18.440 13.245 0.982 1.00 71.62 101 ALA A C 1
ATOM 811 O O . ALA A 1 101 ? 18.984 13.786 0.020 1.00 71.62 101 ALA A O 1
ATOM 812 N N . TYR A 1 102 ? 17.755 13.946 1.895 1.00 63.22 102 TYR A N 1
ATOM 813 C CA . TYR A 1 102 ? 17.694 15.411 1.903 1.00 63.22 102 TYR A CA 1
ATOM 814 C C . TYR A 1 102 ? 19.083 16.018 2.134 1.00 63.22 102 TYR A C 1
ATOM 816 O O . TYR A 1 102 ? 19.533 16.822 1.326 1.00 63.22 102 TYR A O 1
ATOM 824 N N . HIS A 1 103 ? 19.807 15.552 3.158 1.00 63.09 103 HIS A N 1
ATOM 825 C CA . HIS A 1 103 ? 21.163 16.030 3.457 1.00 63.09 103 HIS A CA 1
ATOM 826 C C . HIS A 1 103 ? 22.162 15.660 2.354 1.00 63.09 103 HIS A C 1
ATOM 828 O O . HIS A 1 103 ? 23.112 16.394 2.109 1.00 63.09 103 HIS A O 1
ATOM 834 N N . SER A 1 104 ? 21.957 14.540 1.657 1.00 66.25 104 SER A N 1
ATOM 835 C CA . SER A 1 104 ? 22.767 14.151 0.502 1.00 66.25 104 SER A CA 1
ATOM 836 C C . SER A 1 104 ? 22.535 15.063 -0.705 1.00 66.25 104 SER A C 1
ATOM 838 O O . SER A 1 104 ? 23.490 15.331 -1.428 1.00 66.25 104 SER A O 1
ATOM 840 N N . LYS A 1 105 ? 21.301 15.537 -0.937 1.00 57.03 105 LYS A N 1
ATOM 841 C CA . LYS A 1 105 ? 21.012 16.546 -1.971 1.00 57.03 105 LYS A CA 1
ATOM 842 C C . LYS A 1 105 ? 21.592 17.907 -1.598 1.00 57.03 105 LYS A C 1
ATOM 844 O O . LYS A 1 105 ? 22.185 18.545 -2.455 1.00 57.03 105 LYS A O 1
ATOM 849 N N . ASP A 1 106 ? 21.488 18.296 -0.332 1.00 53.09 106 ASP A N 1
ATOM 850 C CA . ASP A 1 106 ? 22.061 19.541 0.193 1.00 53.09 106 ASP A CA 1
ATOM 851 C C . ASP A 1 106 ? 23.594 19.548 0.054 1.00 53.09 106 ASP A C 1
ATOM 853 O O . ASP A 1 106 ? 24.186 20.486 -0.469 1.00 53.09 106 ASP A O 1
ATOM 857 N N . ARG A 1 107 ? 24.246 18.420 0.368 1.00 48.81 107 ARG A N 1
ATOM 858 C CA . ARG A 1 107 ? 25.693 18.220 0.180 1.00 48.81 107 ARG A CA 1
ATOM 859 C C . ARG A 1 107 ? 26.132 18.276 -1.294 1.00 48.81 107 ARG A C 1
ATOM 861 O O . ARG A 1 107 ? 27.270 18.643 -1.560 1.00 48.81 107 ARG A O 1
ATOM 868 N N . LEU A 1 108 ? 25.250 17.940 -2.241 1.00 48.69 108 LEU A N 1
ATOM 869 C CA . LEU A 1 108 ? 25.481 18.116 -3.684 1.00 48.69 108 LEU A CA 1
ATOM 870 C C . LEU A 1 108 ? 25.237 19.563 -4.152 1.00 48.69 108 LEU A C 1
ATOM 872 O O . LEU A 1 108 ? 25.801 19.956 -5.171 1.00 48.69 108 LEU A O 1
ATOM 876 N N . MET A 1 109 ? 24.443 20.365 -3.429 1.00 34.09 109 MET A N 1
ATOM 877 C CA . MET A 1 109 ? 24.246 21.788 -3.747 1.00 34.09 109 MET A CA 1
ATOM 878 C C . MET A 1 109 ? 25.493 22.631 -3.446 1.00 34.09 109 MET A C 1
ATOM 880 O O . MET A 1 109 ? 25.780 23.557 -4.196 1.00 34.09 109 MET A O 1
ATOM 884 N N . PHE A 1 110 ? 26.316 22.245 -2.463 1.00 35.50 110 PHE A N 1
ATOM 885 C CA . PHE A 1 110 ? 27.618 22.884 -2.198 1.00 35.50 110 PHE A CA 1
ATOM 886 C C . PHE A 1 110 ? 28.694 22.622 -3.274 1.00 35.50 110 PHE A C 1
ATOM 888 O O . PHE A 1 110 ? 29.791 23.161 -3.178 1.00 35.50 110 PHE A O 1
ATOM 895 N N . ILE A 1 111 ? 28.403 21.811 -4.302 1.00 45.81 111 ILE A N 1
ATOM 896 C CA . ILE A 1 111 ? 29.326 21.506 -5.415 1.00 45.81 111 ILE A CA 1
ATOM 897 C C . ILE A 1 111 ? 29.012 22.365 -6.665 1.00 45.81 111 ILE A C 1
ATOM 899 O O . ILE A 1 111 ? 29.704 22.275 -7.673 1.00 45.81 111 ILE A O 1
ATOM 903 N N . ARG A 1 112 ? 28.005 23.254 -6.623 1.00 35.22 112 ARG A N 1
ATOM 904 C CA . ARG A 1 112 ? 27.724 24.218 -7.706 1.00 35.22 112 ARG A CA 1
ATOM 905 C C . ARG A 1 112 ? 27.957 25.660 -7.263 1.00 35.22 112 ARG A C 1
ATOM 907 O O . ARG A 1 112 ? 27.011 26.394 -7.024 1.00 35.22 112 ARG A O 1
ATOM 914 N N . HIS A 1 113 ? 29.218 26.063 -7.236 1.00 33.44 113 HIS A N 1
ATOM 915 C CA . HIS A 1 113 ? 29.624 27.424 -7.583 1.00 33.44 113 HIS A CA 1
ATOM 916 C C . HIS A 1 113 ? 30.997 27.332 -8.258 1.00 33.44 113 HIS A C 1
ATOM 918 O O . HIS A 1 113 ? 32.030 27.489 -7.624 1.00 33.44 113 HIS A O 1
ATOM 924 N N . GLU A 1 114 ? 30.995 27.026 -9.554 1.00 34.75 114 GLU A N 1
ATOM 925 C CA . GLU A 1 114 ? 32.124 27.302 -10.448 1.00 34.75 114 GLU A CA 1
ATOM 926 C C . GLU A 1 114 ? 31.729 28.555 -11.239 1.00 34.75 114 GLU A C 1
ATOM 928 O O . GLU A 1 114 ? 31.062 28.479 -12.269 1.00 34.75 114 GLU A O 1
ATOM 933 N N . GLY A 1 115 ? 32.056 29.724 -10.686 1.00 36.69 115 GLY A N 1
ATOM 934 C CA . GLY A 1 115 ? 32.360 30.887 -11.514 1.00 36.69 115 GLY A CA 1
ATOM 935 C C . GLY A 1 115 ? 33.780 30.707 -12.063 1.00 36.69 115 GLY A C 1
ATOM 936 O O . GLY A 1 115 ? 34.620 30.125 -11.371 1.00 36.69 115 GLY A O 1
ATOM 937 N N . PRO A 1 116 ? 34.076 31.154 -13.290 1.00 45.38 116 PRO A N 1
ATOM 938 C CA . PRO A 1 116 ? 35.407 31.013 -13.849 1.00 45.38 116 PRO A CA 1
ATOM 939 C C . PRO A 1 116 ? 36.282 32.068 -13.181 1.00 45.38 116 PRO A C 1
ATOM 941 O O . PRO A 1 116 ? 36.070 33.239 -13.432 1.00 45.38 116 PRO A O 1
ATOM 944 N N . HIS A 1 117 ? 37.172 31.677 -12.268 1.00 36.12 117 HIS A N 1
ATOM 945 C CA . HIS A 1 117 ? 38.495 32.274 -12.028 1.00 36.12 117 HIS A CA 1
ATOM 946 C C . HIS A 1 117 ? 39.094 31.717 -10.724 1.00 36.12 117 HIS A C 1
ATOM 948 O O . HIS A 1 117 ? 38.672 32.066 -9.627 1.00 36.12 117 HIS A O 1
ATOM 954 N N . GLY A 1 118 ? 40.154 30.915 -10.876 1.00 40.34 118 GLY A N 1
ATOM 955 C CA . GLY A 1 118 ? 41.235 30.796 -9.895 1.00 40.34 118 GLY A CA 1
ATOM 956 C C . GLY A 1 118 ? 41.042 29.784 -8.762 1.00 40.34 118 GLY A C 1
ATOM 957 O O . GLY A 1 118 ? 40.062 29.808 -8.035 1.00 40.34 118 GLY A O 1
ATOM 958 N N . LEU A 1 119 ? 42.085 28.977 -8.531 1.00 37.75 119 LEU A N 1
ATOM 959 C CA . LEU A 1 119 ? 42.295 28.100 -7.364 1.00 37.75 119 LEU A CA 1
ATOM 960 C C . LEU A 1 119 ? 41.727 26.673 -7.449 1.00 37.75 119 LEU A C 1
ATOM 962 O O . LEU A 1 119 ? 41.466 26.014 -6.439 1.00 37.75 119 LEU A O 1
ATOM 966 N N . ALA A 1 120 ? 41.762 26.095 -8.650 1.00 43.94 120 ALA A N 1
ATOM 967 C CA . ALA A 1 120 ? 42.254 24.725 -8.750 1.00 43.94 120 ALA A CA 1
ATOM 968 C C . ALA A 1 120 ? 43.627 24.656 -8.044 1.00 43.94 120 ALA A C 1
ATOM 970 O O . ALA A 1 120 ? 44.502 25.464 -8.334 1.00 43.94 120 ALA A O 1
ATOM 971 N N . CYS A 1 121 ? 43.800 23.695 -7.130 1.00 42.59 121 CYS A N 1
ATOM 972 C CA . CYS A 1 121 ? 45.022 23.411 -6.350 1.00 42.59 121 CYS A CA 1
ATOM 973 C C . CYS A 1 121 ? 45.161 24.085 -4.970 1.00 42.59 121 CYS A C 1
ATOM 975 O O . CYS A 1 121 ? 46.098 24.838 -4.729 1.00 42.59 121 CYS A O 1
ATOM 977 N N . ARG A 1 122 ? 44.370 23.651 -3.972 1.00 39.41 122 ARG A N 1
ATOM 978 C CA . ARG A 1 122 ? 44.871 23.644 -2.575 1.00 39.41 122 ARG A CA 1
ATOM 979 C C . ARG A 1 122 ? 44.352 22.552 -1.631 1.00 39.41 122 ARG A C 1
ATOM 981 O O . ARG A 1 122 ? 44.573 22.646 -0.434 1.00 39.41 122 ARG A O 1
ATOM 988 N N . MET A 1 123 ? 43.735 21.473 -2.127 1.00 34.28 123 MET A N 1
ATOM 989 C CA . MET A 1 123 ? 43.345 20.333 -1.264 1.00 34.28 123 MET A CA 1
ATOM 990 C C . MET A 1 123 ? 43.724 18.942 -1.795 1.00 34.28 123 MET A C 1
ATOM 992 O O . MET A 1 123 ? 43.319 17.926 -1.236 1.00 34.28 123 MET A O 1
ATOM 996 N N . LYS A 1 124 ? 44.600 18.855 -2.806 1.00 39.34 124 LYS A N 1
ATOM 997 C CA . LYS A 1 124 ? 45.157 17.561 -3.253 1.00 39.34 124 LYS A CA 1
ATOM 998 C C . LYS A 1 124 ? 46.222 16.975 -2.305 1.00 39.34 124 LYS A C 1
ATOM 1000 O O . LYS A 1 124 ? 46.604 15.824 -2.491 1.00 39.34 124 LYS A O 1
ATOM 1005 N N . LYS A 1 125 ? 46.672 17.712 -1.276 1.00 37.72 125 LYS A N 1
ATOM 1006 C CA . LYS A 1 125 ? 47.742 17.270 -0.354 1.00 37.72 125 LYS A CA 1
ATOM 1007 C C . LYS A 1 125 ? 47.258 16.639 0.963 1.00 37.72 125 LYS A C 1
ATOM 1009 O O . LYS A 1 125 ? 48.038 15.945 1.597 1.00 37.72 125 LYS A O 1
ATOM 1014 N N . TYR A 1 126 ? 45.976 16.776 1.321 1.00 33.62 126 TYR A N 1
ATOM 1015 C CA . TYR A 1 126 ? 45.426 16.214 2.570 1.00 33.62 126 TYR A CA 1
ATOM 1016 C C . TYR A 1 126 ? 44.577 14.944 2.381 1.00 33.62 126 TYR A C 1
ATOM 1018 O O . TYR A 1 126 ? 44.332 14.230 3.345 1.00 33.62 126 TYR A O 1
ATOM 1026 N N . MET A 1 127 ? 44.182 14.591 1.149 1.00 40.44 127 MET A N 1
ATOM 1027 C CA . MET A 1 127 ? 43.365 13.388 0.886 1.00 40.44 127 MET A CA 1
ATOM 1028 C C . MET A 1 127 ? 44.163 12.112 0.554 1.00 40.44 127 MET A C 1
ATOM 1030 O O . MET A 1 127 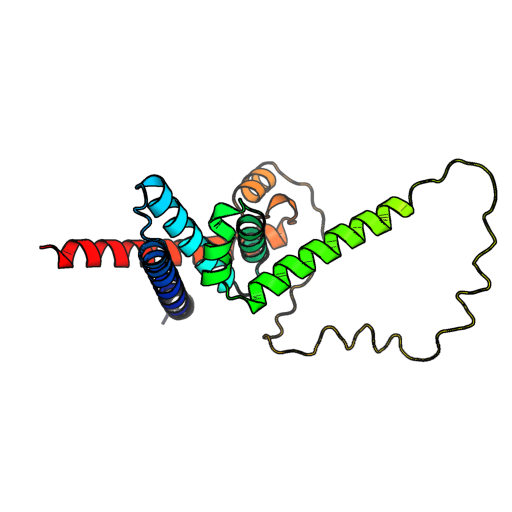? 43.557 11.073 0.307 1.00 40.44 127 MET A O 1
ATOM 1034 N N . LYS A 1 128 ? 45.504 12.157 0.531 1.00 44.12 128 LYS A N 1
ATOM 1035 C CA . LYS A 1 128 ? 46.351 10.975 0.250 1.00 44.12 128 LYS A CA 1
ATOM 1036 C C . LYS A 1 128 ? 47.138 10.437 1.454 1.00 44.12 128 LYS A C 1
ATOM 1038 O O . LYS A 1 128 ? 47.691 9.351 1.337 1.00 44.12 128 LYS A O 1
ATOM 1043 N N . ALA A 1 129 ? 47.164 11.133 2.594 1.00 42.03 129 ALA A N 1
ATOM 1044 C CA . ALA A 1 129 ? 48.021 10.769 3.734 1.00 42.03 129 ALA A CA 1
ATOM 1045 C C . ALA A 1 129 ? 47.283 10.237 4.982 1.00 42.03 129 ALA A C 1
ATOM 1047 O O . ALA A 1 129 ? 47.924 9.875 5.960 1.00 42.03 129 ALA A O 1
ATOM 1048 N N . GLN A 1 130 ? 45.955 10.124 4.964 1.00 44.50 130 GLN A N 1
ATOM 1049 C CA . GLN A 1 130 ? 45.191 9.493 6.045 1.00 44.50 130 GLN A CA 1
ATOM 1050 C C . GLN A 1 130 ? 44.036 8.714 5.437 1.00 44.50 130 GLN A C 1
ATOM 1052 O O . GLN A 1 130 ? 43.001 9.296 5.161 1.0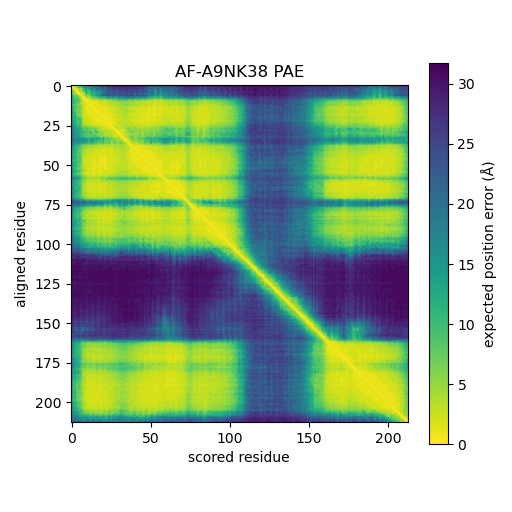0 44.50 130 GLN A O 1
ATOM 1057 N N . MET A 1 131 ? 44.246 7.427 5.167 1.00 41.41 131 MET A N 1
ATOM 1058 C CA . MET A 1 131 ? 43.244 6.349 5.198 1.00 41.41 131 MET A CA 1
ATOM 1059 C C . MET A 1 131 ? 43.967 5.020 4.880 1.00 41.41 131 MET A C 1
ATOM 1061 O O . MET A 1 131 ? 43.821 4.491 3.773 1.00 41.41 131 MET A O 1
ATOM 1065 N N . PRO A 1 132 ? 44.762 4.431 5.793 1.00 44.75 132 PRO A N 1
ATOM 1066 C CA . PRO A 1 132 ? 44.907 2.988 5.777 1.00 44.75 132 PRO A CA 1
ATOM 1067 C C . PRO A 1 132 ? 43.620 2.380 6.360 1.00 44.75 132 PRO A C 1
ATOM 1069 O O . PRO A 1 132 ? 42.994 2.944 7.251 1.00 44.75 132 PRO A O 1
ATOM 1072 N N . ILE A 1 133 ? 43.250 1.200 5.862 1.00 40.00 133 ILE A N 1
ATOM 1073 C CA . ILE A 1 133 ? 42.144 0.351 6.336 1.00 40.00 133 ILE A CA 1
ATOM 1074 C C . ILE A 1 133 ? 40.762 0.671 5.720 1.00 40.00 133 ILE A C 1
ATOM 1076 O O . ILE A 1 133 ? 39.870 1.292 6.288 1.00 40.00 133 ILE A O 1
ATOM 1080 N N . SER A 1 134 ? 40.563 0.006 4.577 1.00 37.53 134 SER A N 1
ATOM 1081 C CA . SER A 1 134 ? 39.339 -0.717 4.203 1.00 37.53 134 SER A CA 1
ATOM 1082 C C . SER A 1 134 ? 38.267 -0.010 3.366 1.00 37.53 134 SER A C 1
ATOM 1084 O O . SER A 1 134 ? 37.127 0.186 3.788 1.00 37.53 134 SER A O 1
ATOM 1086 N N . ARG A 1 135 ? 38.526 0.017 2.050 1.00 39.38 135 ARG A N 1
ATOM 1087 C CA . ARG A 1 135 ? 37.483 -0.162 1.012 1.00 39.38 135 ARG A CA 1
ATOM 1088 C C . ARG A 1 135 ? 36.616 -1.427 1.230 1.00 39.38 135 ARG A C 1
ATOM 1090 O O . ARG A 1 135 ? 35.535 -1.542 0.660 1.00 39.38 135 ARG A O 1
ATOM 1097 N N . ALA A 1 136 ? 37.040 -2.346 2.104 1.00 41.78 136 ALA A N 1
ATOM 1098 C CA . ALA A 1 136 ? 36.266 -3.498 2.562 1.00 41.78 136 ALA A CA 1
ATOM 1099 C C . ALA A 1 136 ? 35.155 -3.162 3.586 1.00 41.78 136 ALA A C 1
ATOM 1101 O O . ALA A 1 136 ? 34.181 -3.907 3.672 1.00 41.78 136 ALA A O 1
ATOM 1102 N N . ILE A 1 137 ? 35.239 -2.053 4.339 1.00 44.56 137 ILE A N 1
ATOM 1103 C CA . ILE A 1 137 ? 34.236 -1.708 5.371 1.00 44.56 137 ILE A CA 1
ATOM 1104 C C . ILE A 1 137 ? 32.985 -1.075 4.745 1.00 44.56 137 ILE A C 1
ATOM 1106 O O . ILE A 1 137 ? 31.869 -1.392 5.155 1.00 44.56 137 ILE A O 1
ATOM 1110 N N . ILE A 1 138 ? 33.133 -0.299 3.665 1.00 43.06 138 ILE A N 1
ATOM 1111 C CA . ILE A 1 138 ? 31.988 0.300 2.952 1.00 43.06 138 ILE A CA 1
ATOM 1112 C C . ILE A 1 138 ? 31.120 -0.775 2.265 1.00 43.06 138 ILE A C 1
ATOM 1114 O O . ILE A 1 138 ? 29.909 -0.606 2.146 1.00 43.06 138 ILE A O 1
ATOM 1118 N N . ARG A 1 139 ? 31.688 -1.940 1.911 1.00 35.88 139 ARG A N 1
ATOM 1119 C CA . ARG A 1 139 ? 30.905 -3.094 1.422 1.00 35.88 139 ARG A CA 1
ATOM 1120 C C . ARG A 1 139 ? 30.316 -3.968 2.542 1.00 35.88 139 ARG A C 1
ATOM 1122 O O . ARG A 1 139 ? 29.333 -4.668 2.304 1.00 35.88 139 ARG A O 1
ATOM 1129 N N . ARG A 1 140 ? 30.863 -3.925 3.765 1.00 38.88 140 ARG A N 1
ATOM 1130 C CA . ARG A 1 140 ? 30.445 -4.7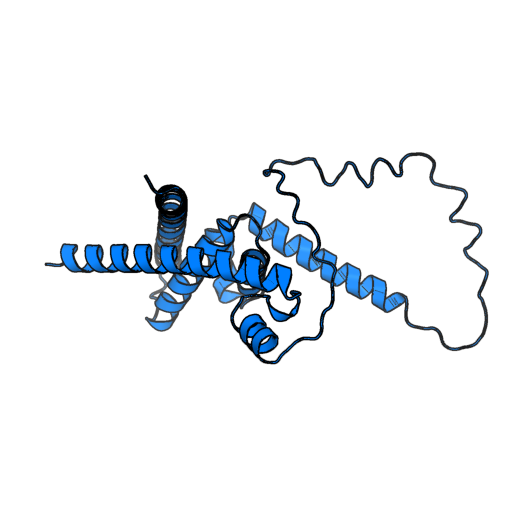95 4.887 1.00 38.88 140 ARG A CA 1
ATOM 1131 C C . ARG A 1 140 ? 29.267 -4.254 5.706 1.00 38.88 140 ARG A C 1
ATOM 1133 O O . ARG A 1 140 ? 28.519 -5.055 6.260 1.00 38.88 140 ARG A O 1
ATOM 1140 N N . SER A 1 141 ? 29.025 -2.943 5.727 1.00 37.28 141 SER A N 1
ATOM 1141 C CA . SER A 1 141 ? 27.932 -2.361 6.534 1.00 37.28 141 SER A CA 1
ATOM 1142 C C . SER A 1 141 ? 26.531 -2.471 5.916 1.00 37.28 141 SER A C 1
ATOM 1144 O O . SER A 1 141 ? 25.546 -2.241 6.613 1.00 37.28 141 SER A O 1
ATOM 1146 N N . ILE A 1 142 ? 26.407 -2.873 4.646 1.00 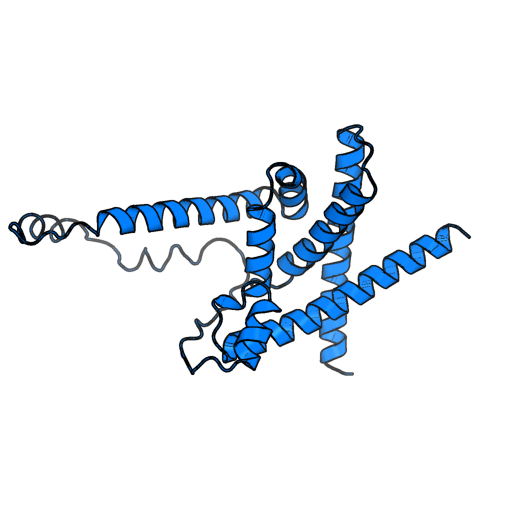44.66 142 ILE A N 1
ATOM 1147 C CA . ILE A 1 142 ? 25.099 -3.068 3.988 1.00 44.66 142 ILE A CA 1
ATOM 1148 C C . ILE A 1 142 ? 24.494 -4.453 4.315 1.00 44.66 142 ILE A C 1
ATOM 1150 O O . ILE A 1 142 ? 23.294 -4.652 4.159 1.00 44.66 142 ILE A O 1
ATOM 1154 N N . HIS A 1 143 ? 25.275 -5.393 4.867 1.00 42.41 143 HIS A N 1
ATOM 1155 C CA . HIS A 1 143 ? 24.862 -6.799 5.011 1.00 42.41 143 HIS A CA 1
ATOM 1156 C C . HIS A 1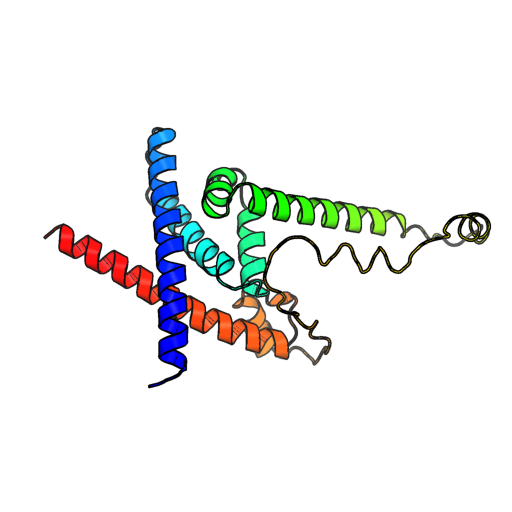 143 ? 24.637 -7.306 6.445 1.00 42.41 143 HIS A C 1
ATOM 1158 O O . HIS A 1 143 ? 24.490 -8.509 6.644 1.00 42.41 143 HIS A O 1
ATOM 1164 N N . ARG A 1 144 ? 24.546 -6.448 7.469 1.00 39.53 144 ARG A N 1
ATOM 1165 C CA . ARG A 1 144 ? 24.143 -6.915 8.811 1.00 39.53 144 ARG A CA 1
ATOM 1166 C C . ARG A 1 144 ? 23.058 -6.050 9.432 1.00 39.53 144 ARG A C 1
ATOM 1168 O O . ARG A 1 144 ? 23.349 -5.070 10.111 1.00 39.53 144 ARG A O 1
ATOM 1175 N N . LYS A 1 145 ? 21.807 -6.487 9.234 1.00 35.44 145 LYS A N 1
ATOM 1176 C CA . LYS A 1 145 ? 20.810 -6.778 10.289 1.00 35.44 145 LYS A CA 1
ATOM 1177 C C . LYS A 1 145 ? 19.488 -7.229 9.639 1.00 35.44 145 LYS A C 1
ATOM 1179 O O . LYS A 1 145 ? 18.670 -6.399 9.266 1.00 35.44 145 LYS A O 1
ATOM 1184 N N . ASN A 1 146 ? 19.312 -8.550 9.533 1.00 40.28 146 ASN A N 1
ATOM 1185 C CA . ASN A 1 146 ? 18.061 -9.296 9.325 1.00 40.28 146 ASN A CA 1
ATOM 1186 C C . ASN A 1 146 ? 16.974 -8.649 8.443 1.00 40.28 146 ASN A C 1
ATOM 1188 O O . ASN A 1 146 ? 16.035 -8.035 8.952 1.00 40.28 146 ASN A O 1
ATOM 1192 N N . ALA A 1 147 ? 17.041 -8.910 7.137 1.00 35.81 147 ALA A N 1
ATOM 1193 C CA . ALA A 1 147 ? 15.884 -9.109 6.265 1.00 35.81 147 ALA A CA 1
ATOM 1194 C C . ALA A 1 147 ? 16.369 -9.814 4.987 1.00 35.81 147 ALA A C 1
ATOM 1196 O O . ALA A 1 147 ? 17.378 -9.412 4.424 1.00 35.81 147 ALA A O 1
ATOM 1197 N N . VAL A 1 148 ? 15.673 -10.878 4.591 1.00 32.22 148 VAL A N 1
ATOM 1198 C CA . VAL A 1 148 ? 15.805 -11.660 3.348 1.00 32.22 148 VAL A CA 1
ATOM 1199 C C . VAL A 1 148 ? 16.522 -10.902 2.214 1.00 32.22 148 VAL A C 1
ATOM 1201 O O . VAL A 1 148 ? 16.011 -9.903 1.711 1.00 32.22 148 VAL A O 1
ATOM 1204 N N . ASN A 1 149 ? 17.698 -11.396 1.811 1.00 34.12 149 ASN A N 1
ATOM 1205 C CA . ASN A 1 149 ? 18.411 -10.942 0.618 1.00 34.12 149 ASN A CA 1
ATOM 1206 C C . ASN A 1 149 ? 17.557 -11.243 -0.622 1.00 34.12 149 ASN A C 1
ATOM 1208 O O . ASN A 1 149 ? 17.530 -12.378 -1.089 1.00 34.12 149 ASN A O 1
ATOM 1212 N N . ILE A 1 150 ? 16.888 -10.234 -1.178 1.00 39.12 150 ILE A N 1
ATOM 1213 C CA . ILE A 1 150 ? 16.456 -10.263 -2.577 1.00 39.12 150 ILE A CA 1
ATOM 1214 C C . ILE A 1 150 ? 17.281 -9.191 -3.295 1.00 39.12 150 ILE A C 1
ATOM 1216 O O . ILE A 1 150 ? 17.073 -8.001 -3.042 1.00 39.12 150 ILE A O 1
ATOM 1220 N N . PRO A 1 151 ? 18.242 -9.574 -4.153 1.00 37.38 151 PRO A N 1
ATOM 1221 C CA . PRO A 1 151 ? 18.993 -8.624 -4.957 1.00 37.38 151 PRO A CA 1
ATOM 1222 C C . PRO A 1 151 ? 18.030 -7.974 -5.956 1.00 37.38 151 PRO A C 1
ATOM 1224 O O . PRO A 1 151 ? 17.623 -8.595 -6.937 1.00 37.38 151 PRO A O 1
ATOM 1227 N N . VAL A 1 152 ? 17.636 -6.723 -5.719 1.00 44.62 152 VAL A N 1
ATOM 1228 C CA . VAL A 1 152 ? 16.924 -5.940 -6.734 1.00 44.62 152 VAL A CA 1
ATOM 1229 C C . VAL A 1 152 ? 17.979 -5.398 -7.692 1.00 44.62 152 VAL A C 1
ATOM 1231 O O . VAL A 1 152 ? 18.751 -4.508 -7.338 1.00 44.62 152 VAL A O 1
ATOM 1234 N N . ARG A 1 153 ? 18.047 -5.983 -8.893 1.00 49.44 153 ARG A N 1
ATOM 1235 C CA . ARG A 1 153 ? 18.904 -5.505 -9.987 1.00 49.44 153 ARG A CA 1
ATOM 1236 C C . ARG A 1 153 ? 18.486 -4.076 -10.367 1.00 49.44 153 ARG A C 1
ATOM 1238 O O . ARG A 1 153 ? 17.297 -3.871 -10.620 1.00 49.44 153 ARG A O 1
ATOM 1245 N N . PRO A 1 154 ? 19.411 -3.103 -10.450 1.00 46.91 154 PRO A N 1
ATOM 1246 C CA . PRO A 1 154 ? 19.124 -1.838 -11.111 1.00 46.91 154 PRO A CA 1
ATOM 1247 C C . PRO A 1 154 ? 18.832 -2.140 -12.584 1.00 46.91 154 PRO A C 1
ATOM 1249 O O . PRO A 1 154 ? 19.697 -2.647 -13.295 1.00 46.91 154 PRO A O 1
ATOM 1252 N N . CYS A 1 155 ? 17.599 -1.906 -13.038 1.00 45.31 155 CYS A N 1
ATOM 1253 C CA . CYS A 1 155 ? 17.315 -1.932 -14.467 1.00 45.31 155 CYS A CA 1
ATOM 1254 C C . CYS A 1 155 ? 17.939 -0.670 -15.076 1.00 45.31 155 CYS A C 1
ATOM 1256 O O . CYS A 1 155 ? 17.324 0.394 -15.078 1.00 45.31 155 CYS A O 1
ATOM 1258 N N . GLU A 1 156 ? 19.155 -0.775 -15.590 1.00 47.94 156 GLU A N 1
ATOM 1259 C CA . GLU A 1 156 ? 19.731 0.229 -16.478 1.00 47.94 156 G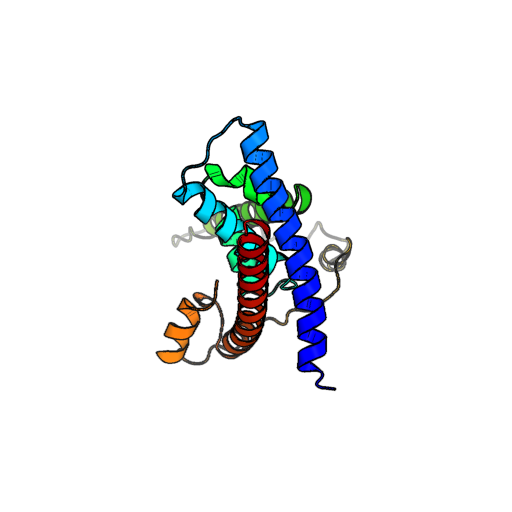LU A CA 1
ATOM 1260 C C . GLU A 1 156 ? 19.437 -0.219 -17.902 1.00 47.94 156 GLU A C 1
ATOM 1262 O O . GLU A 1 156 ? 19.816 -1.322 -18.266 1.00 47.94 156 GLU A O 1
ATOM 1267 N N . ASN A 1 157 ? 18.633 0.578 -18.615 1.00 50.22 157 ASN A N 1
ATOM 1268 C CA . ASN A 1 157 ? 18.471 0.652 -20.075 1.00 50.22 157 ASN A CA 1
ATOM 1269 C C . ASN A 1 157 ? 17.378 1.704 -20.336 1.00 50.22 157 ASN A C 1
ATOM 1271 O O . ASN A 1 157 ? 16.232 1.519 -19.916 1.00 50.22 157 ASN A O 1
ATOM 1275 N N . LYS A 1 158 ? 17.730 2.837 -20.958 1.00 54.66 158 LYS A N 1
ATOM 1276 C CA . LYS A 1 158 ? 16.789 3.903 -21.343 1.00 54.66 158 LYS A CA 1
ATOM 1277 C C . LYS A 1 158 ? 16.426 3.730 -22.819 1.00 54.66 158 LYS A C 1
ATOM 1279 O O . LYS A 1 158 ? 17.140 4.218 -23.683 1.00 54.66 158 LYS A O 1
ATOM 1284 N N . LEU A 1 159 ? 15.332 3.030 -23.101 1.00 50.75 159 LEU A N 1
ATOM 1285 C CA . LEU A 1 159 ? 14.695 3.039 -24.423 1.00 50.75 159 LEU A CA 1
ATOM 1286 C C . LEU A 1 159 ? 13.595 4.111 -24.438 1.00 50.75 159 LEU A C 1
ATOM 1288 O O . LEU A 1 159 ? 13.003 4.396 -23.394 1.00 50.75 159 LEU A O 1
ATOM 1292 N N . ALA A 1 160 ? 13.367 4.730 -25.598 1.00 57.97 160 ALA A N 1
ATOM 1293 C CA . ALA A 1 160 ? 12.444 5.849 -25.780 1.00 57.97 160 ALA A CA 1
ATOM 1294 C C . ALA A 1 160 ? 11.049 5.564 -25.183 1.00 57.97 160 ALA A C 1
ATOM 1296 O O . ALA A 1 160 ? 10.476 4.488 -25.358 1.00 57.97 160 ALA A O 1
ATOM 1297 N N . SER A 1 161 ? 10.519 6.530 -24.426 1.00 65.81 161 SER A N 1
ATOM 1298 C CA . SER A 1 161 ? 9.240 6.392 -23.723 1.00 65.81 161 SER A CA 1
ATOM 1299 C C . SER A 1 161 ? 8.080 6.687 -24.671 1.00 65.81 161 SER A C 1
ATOM 1301 O O . SER A 1 161 ? 7.736 7.850 -24.886 1.00 65.81 161 SER A O 1
ATOM 1303 N N . ASN A 1 162 ? 7.493 5.625 -25.228 1.00 81.50 162 ASN A N 1
ATOM 1304 C CA . ASN A 1 162 ? 6.248 5.679 -25.999 1.00 81.50 162 ASN A CA 1
ATOM 1305 C C . ASN A 1 162 ? 5.084 6.183 -25.120 1.00 81.50 162 ASN A C 1
ATOM 1307 O O . ASN A 1 162 ? 5.095 5.996 -23.900 1.00 81.50 162 ASN A O 1
ATOM 1311 N N . ASP A 1 163 ? 4.028 6.738 -25.721 1.00 87.31 163 ASP A N 1
ATOM 1312 C CA . ASP A 1 163 ? 2.876 7.274 -24.972 1.00 87.31 163 ASP A CA 1
ATOM 1313 C C . ASP A 1 163 ? 2.209 6.239 -24.058 1.00 87.31 163 ASP A C 1
ATOM 1315 O O . ASP A 1 163 ? 1.860 6.541 -22.915 1.00 87.31 163 ASP A O 1
ATOM 1319 N N . ARG A 1 164 ? 2.125 4.980 -24.507 1.00 90.06 164 ARG A N 1
ATOM 1320 C CA . ARG A 1 164 ? 1.633 3.855 -23.691 1.00 90.06 164 ARG A CA 1
ATOM 1321 C C . ARG A 1 164 ? 2.498 3.618 -22.449 1.00 90.06 164 ARG A C 1
ATOM 1323 O O . ARG A 1 164 ? 1.972 3.336 -21.375 1.00 90.06 164 ARG A O 1
ATOM 1330 N N . THR A 1 165 ? 3.817 3.778 -22.570 1.00 89.19 165 THR A N 1
ATOM 1331 C CA . THR A 1 165 ? 4.747 3.682 -21.438 1.00 89.19 165 THR A CA 1
ATOM 1332 C C . THR A 1 165 ? 4.482 4.811 -20.451 1.00 89.19 165 THR A C 1
ATOM 1334 O O . THR A 1 165 ? 4.330 4.545 -19.264 1.00 89.19 165 THR A O 1
ATOM 1337 N N . ARG A 1 166 ? 4.326 6.055 -20.924 1.00 89.00 166 ARG A N 1
ATOM 1338 C CA . ARG A 1 166 ? 4.005 7.209 -20.063 1.00 89.00 166 ARG A CA 1
ATOM 1339 C C . ARG A 1 166 ? 2.672 7.043 -19.334 1.00 89.00 166 ARG A C 1
ATOM 1341 O O . ARG A 1 166 ? 2.573 7.381 -18.157 1.00 89.00 166 ARG A O 1
ATOM 1348 N N . GLN A 1 167 ? 1.653 6.515 -20.011 1.00 92.81 167 GLN A N 1
ATOM 1349 C CA . GLN A 1 167 ? 0.366 6.200 -19.387 1.00 92.81 167 GLN A CA 1
ATOM 1350 C C . GLN A 1 167 ? 0.533 5.158 -18.278 1.00 92.81 167 GLN A C 1
ATOM 1352 O O . GLN A 1 167 ? 0.078 5.381 -17.157 1.00 92.81 167 GLN A O 1
ATOM 1357 N N . LEU A 1 168 ? 1.249 4.064 -18.550 1.00 93.06 168 LEU A N 1
ATOM 1358 C CA . LEU A 1 168 ? 1.497 3.025 -17.553 1.00 93.06 168 LEU A CA 1
ATOM 1359 C C . LEU A 1 168 ? 2.305 3.553 -16.355 1.00 93.06 168 LEU A C 1
ATOM 1361 O O . LEU A 1 168 ? 1.973 3.242 -15.213 1.00 93.06 168 LEU A O 1
ATOM 1365 N N . GLN A 1 169 ? 3.300 4.415 -16.585 1.00 92.38 169 GLN A N 1
ATOM 1366 C CA . GLN A 1 169 ? 4.080 5.056 -15.518 1.00 92.38 169 GLN A CA 1
ATOM 1367 C C . GLN A 1 169 ? 3.210 5.860 -14.541 1.00 92.38 169 GLN A C 1
ATOM 1369 O O . GLN A 1 169 ? 3.524 5.893 -13.357 1.00 92.38 169 GLN A O 1
ATOM 1374 N N . ARG A 1 170 ? 2.111 6.469 -15.009 1.00 92.81 170 ARG A N 1
ATOM 1375 C CA . ARG A 1 170 ? 1.163 7.220 -14.161 1.00 92.81 170 ARG A CA 1
ATOM 1376 C C . ARG A 1 170 ? 0.222 6.319 -13.358 1.00 92.81 170 ARG A C 1
ATOM 1378 O O . ARG A 1 170 ? -0.322 6.753 -12.346 1.00 92.81 170 ARG A O 1
ATOM 1385 N N . LEU A 1 171 ? -0.009 5.088 -13.816 1.00 95.06 171 LEU A N 1
ATOM 1386 C CA . LEU A 1 171 ? -0.892 4.126 -13.149 1.00 95.06 171 LEU A CA 1
ATOM 1387 C C . LEU A 1 171 ? -0.169 3.351 -12.045 1.00 95.06 171 LEU A C 1
ATOM 1389 O O . LEU A 1 171 ? -0.768 3.026 -11.017 1.00 95.06 171 LEU A O 1
ATOM 1393 N N . ILE A 1 172 ? 1.112 3.045 -12.255 1.00 93.25 172 ILE A N 1
ATOM 1394 C CA . ILE A 1 172 ? 1.917 2.294 -11.295 1.00 93.25 172 ILE A CA 1
ATOM 1395 C C . ILE A 1 172 ? 2.525 3.259 -10.273 1.00 93.25 172 ILE A C 1
ATOM 1397 O O . ILE A 1 172 ? 3.208 4.204 -10.665 1.00 93.25 172 ILE A O 1
ATOM 1401 N N . PRO A 1 173 ? 2.338 3.041 -8.958 1.00 92.81 173 PRO A N 1
ATOM 1402 C CA . PRO A 1 173 ? 2.953 3.890 -7.944 1.00 92.81 173 PRO A CA 1
ATOM 1403 C C . PRO A 1 173 ? 4.476 3.995 -8.133 1.00 92.81 173 PRO A C 1
ATOM 1405 O O . PRO A 1 173 ? 5.178 2.990 -8.101 1.00 92.81 173 PRO A O 1
ATOM 1408 N N . GLY A 1 174 ? 5.000 5.212 -8.309 1.00 87.81 174 GLY A N 1
ATOM 1409 C CA . GLY A 1 174 ? 6.433 5.443 -8.543 1.00 87.81 174 GLY A CA 1
ATOM 1410 C C . GLY A 1 174 ? 6.930 5.001 -9.922 1.00 87.81 174 GLY A C 1
ATOM 1411 O O . GLY A 1 174 ? 8.138 4.843 -10.109 1.00 87.81 174 GLY A O 1
ATOM 1412 N N . GLY A 1 175 ? 6.017 4.766 -10.867 1.00 87.81 175 GLY A N 1
ATOM 1413 C CA . GLY A 1 175 ? 6.321 4.366 -12.234 1.00 87.81 175 GLY A CA 1
ATOM 1414 C C . GLY A 1 175 ? 7.074 5.435 -13.021 1.00 87.81 175 GLY A C 1
ATOM 1415 O O . GLY A 1 175 ? 7.816 5.095 -13.936 1.00 87.81 175 GLY A O 1
ATOM 1416 N N . GLU A 1 176 ? 6.972 6.711 -12.640 1.00 87.69 176 GLU A N 1
ATOM 1417 C CA . GLU A 1 176 ? 7.559 7.844 -13.368 1.00 87.69 176 GLU A CA 1
ATOM 1418 C C . GLU A 1 176 ? 9.085 7.755 -13.503 1.00 87.69 176 GLU A C 1
ATOM 1420 O O . GLU A 1 176 ? 9.660 8.271 -14.458 1.00 87.69 176 GLU A O 1
ATOM 1425 N N . SER A 1 177 ? 9.748 7.079 -12.561 1.00 82.62 177 SER A N 1
ATOM 1426 C CA . SER A 1 177 ? 11.198 6.864 -12.582 1.00 82.62 177 SER A CA 1
ATOM 1427 C C . SER A 1 177 ? 11.617 5.497 -13.134 1.00 82.62 177 SER A C 1
ATOM 1429 O O . SER A 1 177 ? 12.808 5.188 -13.140 1.00 82.62 177 SER A O 1
ATOM 1431 N N . MET A 1 178 ? 10.669 4.646 -13.538 1.00 85.31 178 MET A N 1
ATOM 1432 C CA . MET A 1 178 ? 10.944 3.280 -13.990 1.00 85.31 178 MET A CA 1
ATOM 1433 C C . MET A 1 178 ? 11.194 3.235 -15.498 1.00 85.31 178 MET A C 1
ATOM 1435 O O . MET A 1 178 ? 10.500 3.893 -16.275 1.00 85.31 178 MET A O 1
ATOM 1439 N N . ASN A 1 179 ? 12.148 2.408 -15.926 1.00 85.69 179 ASN A N 1
ATOM 1440 C CA . ASN A 1 179 ? 12.282 2.053 -17.337 1.00 85.69 179 ASN A CA 1
ATOM 1441 C C . ASN A 1 179 ? 11.274 0.963 -17.731 1.00 85.69 179 ASN A C 1
ATOM 1443 O O . ASN A 1 179 ? 10.652 0.344 -16.872 1.00 85.69 179 ASN A O 1
ATOM 1447 N N . SER A 1 180 ? 11.124 0.709 -19.031 1.00 85.50 180 SER A N 1
ATOM 1448 C CA . SER A 1 180 ? 10.078 -0.172 -19.563 1.00 85.50 180 SER A CA 1
ATOM 1449 C C . SER A 1 180 ? 10.098 -1.588 -18.969 1.00 85.50 180 SER A C 1
ATOM 1451 O O . SER A 1 180 ? 9.046 -2.117 -18.622 1.00 85.50 180 SER A O 1
ATOM 1453 N N . SER A 1 181 ? 11.275 -2.202 -18.802 1.00 85.69 181 SER A N 1
ATOM 1454 C CA . SER A 1 181 ? 11.385 -3.578 -18.294 1.00 85.69 181 SER A CA 1
ATOM 1455 C C . SER A 1 181 ? 11.038 -3.689 -16.808 1.00 85.69 181 SER A C 1
ATOM 1457 O O . SER A 1 181 ? 10.294 -4.593 -16.419 1.00 85.69 181 SER A O 1
ATOM 1459 N N . CYS A 1 182 ? 11.520 -2.761 -15.975 1.00 86.69 182 CYS A N 1
ATOM 1460 C CA . CYS A 1 182 ? 11.119 -2.701 -14.572 1.00 86.69 182 CYS A CA 1
ATOM 1461 C C . CYS A 1 182 ? 9.634 -2.319 -14.439 1.00 86.69 182 CYS A C 1
ATOM 1463 O O . CYS A 1 182 ? 8.935 -2.917 -13.629 1.00 86.69 182 CYS A O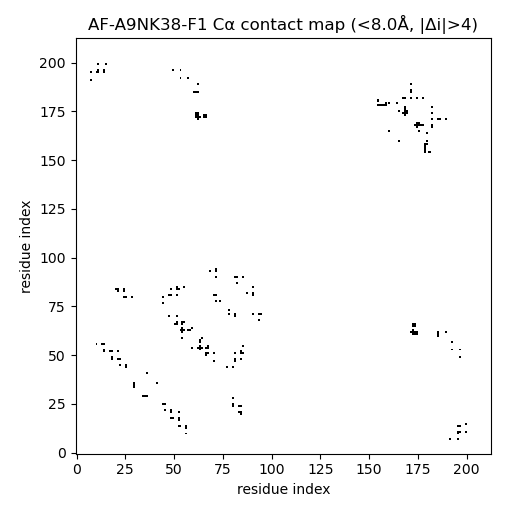 1
ATOM 1465 N N . LEU A 1 183 ? 9.125 -1.397 -15.264 1.00 90.19 183 LEU A N 1
ATOM 1466 C CA . LEU A 1 183 ? 7.727 -0.965 -15.234 1.00 90.19 183 LEU A CA 1
ATOM 1467 C C . LEU A 1 183 ? 6.758 -2.118 -15.514 1.00 90.19 183 LEU A C 1
ATOM 1469 O O . LEU A 1 183 ? 5.779 -2.268 -14.793 1.00 90.19 183 LEU A O 1
ATOM 1473 N N . LEU A 1 184 ? 7.037 -2.955 -16.520 1.00 93.19 184 LEU A N 1
ATOM 1474 C CA . LEU A 1 184 ? 6.197 -4.115 -16.838 1.00 93.19 184 LEU A CA 1
ATOM 1475 C C . LEU A 1 184 ? 6.191 -5.151 -15.709 1.00 93.19 184 LEU A C 1
ATOM 1477 O O . LEU A 1 184 ? 5.132 -5.660 -15.346 1.00 93.19 184 LEU A O 1
ATOM 1481 N N . ARG A 1 185 ? 7.360 -5.433 -15.123 1.00 89.69 185 ARG A N 1
ATOM 1482 C CA . ARG A 1 185 ? 7.477 -6.350 -13.980 1.00 89.69 185 ARG A CA 1
ATOM 1483 C C . ARG A 1 185 ? 6.689 -5.841 -12.775 1.00 89.69 185 ARG A C 1
ATOM 1485 O O . ARG A 1 185 ? 5.874 -6.563 -12.214 1.00 89.69 185 ARG A O 1
ATOM 1492 N N . GLU A 1 186 ? 6.910 -4.583 -12.416 1.00 90.88 186 GLU A N 1
ATOM 1493 C CA . GLU A 1 186 ? 6.253 -3.932 -11.285 1.00 90.88 186 GLU A CA 1
ATOM 1494 C C . GLU A 1 186 ? 4.739 -3.804 -11.518 1.00 90.88 186 GLU A C 1
ATOM 1496 O O . GLU A 1 186 ? 3.962 -3.973 -10.581 1.00 90.88 186 GLU A O 1
ATOM 1501 N N . ALA A 1 187 ? 4.300 -3.585 -12.763 1.00 94.06 187 ALA A N 1
ATOM 1502 C CA . ALA A 1 187 ? 2.887 -3.588 -13.134 1.00 94.06 187 ALA A CA 1
ATOM 1503 C C . ALA A 1 187 ? 2.240 -4.964 -12.945 1.00 94.06 187 ALA A C 1
ATOM 1505 O O . ALA A 1 187 ? 1.159 -5.047 -12.362 1.00 94.06 187 ALA A O 1
ATOM 1506 N N . ALA A 1 188 ? 2.896 -6.041 -13.388 1.00 92.31 188 ALA A N 1
ATOM 1507 C CA . ALA A 1 188 ? 2.402 -7.403 -13.191 1.00 92.31 188 ALA A CA 1
ATOM 1508 C C . ALA A 1 188 ? 2.257 -7.733 -11.695 1.00 92.31 188 ALA A C 1
ATOM 1510 O O . ALA A 1 188 ? 1.189 -8.172 -11.257 1.00 92.31 188 ALA A O 1
ATOM 1511 N N . ASP A 1 189 ? 3.287 -7.427 -10.899 1.00 88.75 189 ASP A N 1
ATOM 1512 C CA . ASP A 1 189 ? 3.260 -7.613 -9.444 1.00 88.75 189 ASP A CA 1
ATOM 1513 C C . ASP A 1 189 ? 2.147 -6.788 -8.782 1.00 88.75 189 ASP A C 1
ATOM 1515 O O . ASP A 1 189 ? 1.444 -7.273 -7.884 1.00 88.75 189 ASP A O 1
ATOM 1519 N N . TYR A 1 190 ? 1.947 -5.545 -9.229 1.00 92.88 190 TYR A N 1
ATOM 1520 C CA . TYR A 1 190 ? 0.905 -4.674 -8.696 1.00 92.88 190 TYR A CA 1
ATOM 1521 C C . TYR A 1 190 ? -0.503 -5.171 -9.048 1.00 92.88 190 TYR A C 1
ATOM 1523 O O . TYR A 1 190 ? -1.371 -5.176 -8.178 1.00 92.88 190 TYR A O 1
ATOM 1531 N N . ILE A 1 191 ? -0.735 -5.678 -10.265 1.00 93.75 191 ILE A N 1
ATOM 1532 C CA . ILE A 1 191 ? -2.026 -6.260 -10.675 1.00 93.75 191 ILE A CA 1
ATOM 1533 C C . ILE A 1 191 ? -2.386 -7.466 -9.800 1.00 93.75 191 ILE A C 1
ATOM 1535 O O . ILE A 1 191 ? -3.504 -7.539 -9.283 1.00 93.75 191 ILE A O 1
ATOM 1539 N N . VAL A 1 192 ? -1.449 -8.398 -9.596 1.00 89.38 192 VAL A N 1
ATOM 1540 C CA . VAL A 1 192 ? -1.666 -9.568 -8.723 1.00 89.38 192 VAL A CA 1
ATOM 1541 C C . VAL A 1 192 ? -1.992 -9.118 -7.297 1.00 89.38 192 VAL A C 1
ATOM 1543 O O . VAL A 1 192 ? -2.934 -9.616 -6.674 1.00 89.38 192 VAL A O 1
ATOM 1546 N N . SER A 1 193 ? -1.263 -8.117 -6.808 1.00 90.31 193 SER A N 1
ATOM 1547 C CA . SER A 1 193 ? -1.457 -7.542 -5.478 1.00 90.31 193 SER A CA 1
ATOM 1548 C C . SER A 1 193 ? -2.835 -6.882 -5.324 1.00 90.31 193 SER A C 1
ATOM 1550 O O . SER A 1 193 ? -3.524 -7.112 -4.328 1.00 90.31 193 SER A O 1
ATOM 1552 N N . LEU A 1 194 ? -3.280 -6.115 -6.322 1.00 93.62 194 LEU A N 1
ATOM 1553 C CA . LEU A 1 194 ? -4.597 -5.476 -6.333 1.00 93.62 194 LEU A CA 1
ATOM 1554 C C . LEU A 1 194 ? -5.736 -6.498 -6.351 1.00 93.62 194 LEU A C 1
ATOM 1556 O O . LEU A 1 194 ? -6.699 -6.338 -5.604 1.00 93.62 194 LEU A O 1
ATOM 1560 N N . ARG A 1 195 ? -5.620 -7.572 -7.143 1.00 91.75 195 ARG A N 1
ATOM 1561 C CA . ARG A 1 195 ? -6.622 -8.653 -7.164 1.00 91.75 195 ARG A CA 1
ATOM 1562 C C . ARG A 1 195 ? -6.801 -9.270 -5.778 1.00 91.75 195 ARG A C 1
ATOM 1564 O O . ARG A 1 195 ? -7.929 -9.389 -5.303 1.00 91.75 195 ARG A O 1
ATOM 1571 N N . ALA A 1 196 ? -5.698 -9.583 -5.100 1.00 89.00 196 ALA A N 1
ATOM 1572 C CA . ALA A 1 196 ? -5.741 -10.103 -3.736 1.00 89.00 196 ALA A CA 1
ATOM 1573 C C . ALA A 1 196 ? -6.363 -9.099 -2.749 1.00 89.00 196 ALA A C 1
ATOM 1575 O O . ALA A 1 196 ? -7.161 -9.492 -1.897 1.00 89.00 196 ALA A O 1
ATOM 1576 N N . GLN A 1 197 ? -6.038 -7.807 -2.879 1.00 93.00 197 GLN A N 1
ATOM 1577 C CA . GLN A 1 197 ? -6.639 -6.753 -2.061 1.00 93.00 197 GLN A CA 1
ATOM 1578 C C . GLN A 1 197 ? -8.162 -6.698 -2.233 1.00 93.00 197 GLN A C 1
ATOM 1580 O O . GLN A 1 197 ? -8.885 -6.725 -1.236 1.00 93.00 197 GLN A O 1
ATOM 1585 N N . VAL A 1 198 ? -8.645 -6.639 -3.475 1.00 93.50 198 VAL A N 1
ATOM 1586 C CA . VAL A 1 198 ? -10.077 -6.539 -3.794 1.00 93.50 198 VAL A CA 1
ATOM 1587 C C . VAL A 1 198 ? -10.832 -7.752 -3.255 1.00 93.50 198 VAL A C 1
ATOM 1589 O O . VAL A 1 198 ? -11.825 -7.586 -2.552 1.00 93.50 198 VAL A O 1
ATOM 1592 N N . GLN A 1 199 ? -10.318 -8.964 -3.481 1.00 91.56 199 GLN A N 1
ATOM 1593 C CA . GLN A 1 199 ? -10.930 -10.197 -2.972 1.00 91.56 199 GLN A CA 1
ATOM 1594 C C . GLN A 1 199 ? -11.080 -10.196 -1.446 1.00 91.56 199 GLN A C 1
ATOM 1596 O O . GLN A 1 199 ? -12.135 -10.548 -0.922 1.00 91.56 199 GLN A O 1
ATOM 1601 N N . VAL A 1 200 ? -10.039 -9.784 -0.716 1.00 92.00 200 VAL A N 1
ATOM 1602 C CA . VAL A 1 200 ? -10.094 -9.727 0.752 1.00 92.00 200 VAL A CA 1
ATOM 1603 C C . VAL A 1 200 ? -11.075 -8.657 1.224 1.00 92.00 200 VAL A C 1
ATOM 1605 O O . VAL A 1 200 ? -11.837 -8.909 2.152 1.00 92.00 200 VAL A O 1
ATOM 1608 N N . MET A 1 201 ? -11.104 -7.487 0.583 1.00 91.94 201 MET A N 1
ATOM 1609 C CA . MET A 1 201 ? -12.052 -6.428 0.943 1.00 91.94 201 MET A CA 1
ATOM 1610 C C . MET A 1 201 ? -13.509 -6.839 0.692 1.00 91.94 201 MET A C 1
ATOM 1612 O O . MET A 1 201 ? -14.344 -6.604 1.562 1.00 91.94 201 MET A O 1
ATOM 1616 N N . HIS A 1 202 ? -13.805 -7.504 -0.429 1.00 92.44 202 HIS A N 1
ATOM 1617 C CA . HIS A 1 202 ? -15.139 -8.057 -0.694 1.00 92.44 202 HIS A CA 1
ATOM 1618 C C . HIS A 1 202 ? -15.538 -9.107 0.335 1.00 92.44 202 HIS A C 1
ATOM 1620 O O . HIS A 1 202 ? -16.647 -9.056 0.857 1.00 92.44 202 HIS A O 1
ATOM 1626 N N . CYS A 1 203 ? -14.622 -10.017 0.669 1.00 90.75 203 CYS A N 1
ATOM 1627 C CA . CYS A 1 203 ? -14.862 -11.031 1.686 1.00 90.75 203 CYS A CA 1
ATOM 1628 C C . CYS A 1 203 ? -15.219 -10.382 3.034 1.00 90.75 203 CYS A C 1
ATOM 1630 O O . CYS A 1 203 ? -16.235 -10.725 3.628 1.00 90.75 203 CYS A O 1
ATOM 1632 N N . LEU A 1 204 ? -14.454 -9.384 3.486 1.00 89.25 204 LEU A N 1
ATOM 1633 C CA . LEU A 1 204 ? -14.751 -8.676 4.736 1.00 89.25 204 LEU A CA 1
ATOM 1634 C C . LEU A 1 204 ? -16.104 -7.953 4.703 1.00 89.25 204 LEU A C 1
ATOM 1636 O O . LEU A 1 204 ? -16.830 -7.995 5.692 1.00 89.25 204 LEU A O 1
ATOM 1640 N N . ALA A 1 205 ? -16.442 -7.311 3.582 1.00 89.44 205 ALA A N 1
ATOM 1641 C CA . ALA A 1 205 ? -17.718 -6.619 3.425 1.00 89.44 205 ALA A CA 1
ATOM 1642 C C . ALA A 1 205 ? -18.901 -7.599 3.482 1.00 89.44 205 ALA A C 1
ATOM 1644 O O . ALA A 1 205 ? -19.827 -7.384 4.258 1.00 89.44 205 ALA A O 1
ATOM 1645 N N . TYR A 1 206 ? -18.818 -8.706 2.742 1.00 90.88 206 TYR A N 1
ATOM 1646 C CA . TYR A 1 206 ? -19.854 -9.738 2.695 1.00 90.88 206 TYR A CA 1
ATOM 1647 C C . TYR A 1 206 ? -20.134 -10.355 4.074 1.00 90.88 206 TYR A C 1
ATOM 1649 O O . TYR A 1 206 ? -21.280 -10.438 4.511 1.00 90.88 206 TYR A O 1
ATOM 1657 N N . HIS A 1 207 ? -19.082 -10.722 4.812 1.00 85.50 207 HIS A N 1
ATOM 1658 C CA . HIS A 1 207 ? -19.258 -11.285 6.153 1.00 85.50 207 HIS A CA 1
ATOM 1659 C C . HIS A 1 207 ? -19.826 -10.252 7.136 1.00 85.50 207 HIS A C 1
ATOM 1661 O O . HIS A 1 207 ? -20.592 -10.617 8.022 1.00 85.50 207 HIS A O 1
ATOM 1667 N N . SER A 1 208 ? -19.493 -8.963 6.978 1.00 82.75 208 SER A N 1
ATOM 1668 C CA . SER A 1 208 ? -20.037 -7.908 7.843 1.00 82.75 208 SER A CA 1
ATOM 1669 C C . SER A 1 208 ? -21.522 -7.630 7.605 1.00 82.75 208 SER A C 1
ATOM 1671 O O . SER A 1 208 ? -22.221 -7.270 8.547 1.00 82.75 208 SER A O 1
ATOM 1673 N N . THR A 1 209 ? -22.016 -7.820 6.377 1.00 81.31 209 THR A N 1
ATOM 1674 C CA . THR A 1 209 ? -23.444 -7.676 6.062 1.00 81.31 209 THR A CA 1
ATOM 1675 C C . THR A 1 209 ? -24.260 -8.873 6.538 1.00 81.31 209 THR A C 1
ATOM 1677 O O . THR A 1 209 ? -25.383 -8.686 6.983 1.00 81.31 209 THR A O 1
ATOM 1680 N N . GLN A 1 210 ? -23.687 -10.081 6.512 1.00 76.44 210 GLN A N 1
ATOM 1681 C CA . GLN A 1 210 ? -24.374 -11.306 6.936 1.00 76.44 210 GLN A CA 1
ATOM 1682 C C . GLN A 1 210 ? -24.437 -11.477 8.465 1.00 76.44 210 GLN A C 1
ATOM 1684 O O . GLN A 1 210 ? -25.316 -12.153 8.971 1.00 76.44 210 GLN A O 1
ATOM 1689 N N . SER A 1 211 ? -23.538 -10.845 9.228 1.00 65.19 211 SER A N 1
ATOM 1690 C CA . SER A 1 211 ? -23.603 -10.842 10.701 1.00 65.19 211 SER A CA 1
ATOM 1691 C C . SER A 1 211 ? -24.658 -9.894 11.293 1.00 65.19 211 SER A C 1
ATOM 1693 O O . SER A 1 211 ? -24.785 -9.820 12.512 1.00 65.19 211 SER A O 1
ATOM 1695 N N . LEU A 1 212 ? -25.327 -9.099 10.452 1.00 56.94 212 LEU A N 1
ATOM 1696 C CA . LEU A 1 212 ? -26.334 -8.103 10.844 1.00 56.94 212 LEU A CA 1
ATOM 1697 C C . LEU A 1 212 ? -27.761 -8.498 10.416 1.00 56.94 212 LEU A C 1
ATOM 1699 O O . LEU A 1 212 ? -28.689 -7.738 10.684 1.00 56.94 212 LEU A O 1
ATOM 1703 N N . SER A 1 213 ? -27.912 -9.650 9.754 1.00 49.56 213 SER A N 1
ATOM 1704 C CA . SER A 1 213 ? -29.180 -10.303 9.395 1.00 49.56 213 SER A CA 1
ATOM 1705 C C . SER A 1 213 ? -29.415 -11.508 10.290 1.00 49.56 213 SER A C 1
ATOM 1707 O O . SER A 1 213 ? -30.546 -11.655 10.787 1.00 49.56 213 SER A O 1
#

Sequence (213 aa):
MNISECMTSAFRGIYTRRLLGALRRIGGLSRRKKEELTLVKRMRRIKIAAELSLALISNGTAWGRALITKYTSQQKRDRCLVKGIMGKKRFNDVMRMKRDAYHSKDRLMFIRHEGPHGLACRMKKYMKAQMPISRAIIRRSIHRKNAVNIPVRPCENKLASNDRTRQLQRLIPGGESMNSSCLLREAADYIVSLRAQVQVMHCLAYHSTQSLS

Nearest PDB structures (foldseek):
  7pkq-assembly1_v  TM=2.252E-01  e=9.900E+00  Chlamydomonas reinhardtii
  8yky-assembly1_R  TM=1.927E-01  e=7.292E+00  Clostridium perfringens
  8xqo-assembly1_R  TM=1.733E-01  e=9.408E+00  Clostridium perfringens

Secondary structure (DSSP, 8-state):
--HHHHHHHHHHHHHHHHHHHHHHHHHHHHHHTT-PPPHHHHHHHHHHHHHHHHHHHSTT-HHHHHHHHHHHHS-GGGHHHHHHHH-HHHHHHHHHHHHHHHHHHHHHHTT----SSS---SSTTTSSSS--S-HHHHHHTTS-S-S---------------HHHHHHHHHSTTGGG--HHHHHHHHHHHHHHHHHHHHHHHHHHHHHHHTT-

pLDDT: mean 72.9, std 21.76, range [32.22, 95.62]

Foldseek 3Di:
DDPLVVVLVVLLVQLLVLLVQLLVVVVVVCVVVVNDDDPVRNVVSSVLSLLQSLLLSLQDQLLSLLSLLVQLPDDPVCNVSSCSSCDVVVSVVNVVVVVVVVVVVVVVVVVPDDDDDDDPDDPPPPPPPDDDDDVPVVVVVVPDDDDDDDDDDPPDDADDQDPVQVVLLVVRRNSVPDHPVSSVVSSVSVVSSVVSSVVSVVVVVVVVVVVVD